Protein AF-A0A9D3NHZ3-F1 (afdb_monomer_lite)

Sequence (248 aa):
MPGQVDIPTLSDLSVEEVNVSSAVLKAAAHHYGSQCDKPNKEFMLCRWEEKDPRKCLNEGRKVNECALNFFRQIKGNCAESFTEYWTCLDYTNLAELRHCRKQQKEFDNCVLEKLGWERPQLGDLSKVTKVATSRPLPENPYHSRPRPEPNPVIDAPLEPAKHGSRLFFWNWDLEVGGSVPLGRGQFPPALGSDFLFRARQRERLCNTTPVQSARAGEQIRSALLFNCTSPDHLGSTGPTGNVRLGPI

Radius of gyration: 35.79 Å; chains: 1; bounding box: 84×81×81 Å

Foldseek 3Di:
DDDDDDDDDPVLVDADADPDDPLLCVLCVQVLCVQLVQLVVVLVVCCVQLVDNRVSSVSVNSSRVSVVVVVVVCCVFPVPLSVLQSVQLVVDPVSDPVRRVVSSVVSQVSCCVPVVDHGDDPCPSVDDDDHDDPDDGDPCSPPDDDDDDDDDDDPDDDDADPQPPPDPPDDDDDDDDDDDDDDDDDDDDDDDPDDPPDPPDDDDPPDDDDDDDDDDDDDDDDDDDDDDDDDDDDDDDDDDDDDDDDDD

Structure (mmCIF, N/CA/C/O backbone):
data_AF-A0A9D3NHZ3-F1
#
_entry.id   AF-A0A9D3NHZ3-F1
#
loop_
_atom_site.group_PDB
_atom_site.id
_atom_site.type_symbol
_atom_site.label_atom_id
_atom_site.label_alt_id
_atom_site.label_comp_id
_atom_site.label_asym_id
_atom_site.label_entity_id
_atom_site.label_seq_id
_atom_site.pdbx_PDB_ins_code
_atom_site.Cartn_x
_atom_site.Cartn_y
_atom_site.Cartn_z
_atom_site.occupancy
_atom_site.B_iso_or_equiv
_atom_site.auth_seq_id
_atom_site.auth_comp_id
_atom_site.auth_asym_id
_atom_site.auth_atom_id
_atom_site.pdbx_PDB_model_num
ATOM 1 N N . MET A 1 1 ? 2.243 10.351 -37.716 1.00 49.94 1 MET A N 1
ATOM 2 C CA . MET A 1 1 ? 1.132 10.450 -36.743 1.00 49.94 1 MET A CA 1
ATOM 3 C C . MET A 1 1 ? 1.612 9.821 -35.445 1.00 49.94 1 MET A C 1
ATOM 5 O O . MET A 1 1 ? 2.396 8.881 -35.549 1.00 49.94 1 MET A O 1
ATOM 9 N N . PRO A 1 2 ? 1.255 10.337 -34.257 1.00 85.88 2 PRO A N 1
ATOM 10 C CA . PRO A 1 2 ? 1.542 9.611 -33.020 1.00 85.88 2 PRO A CA 1
ATOM 11 C C . PRO A 1 2 ? 0.922 8.206 -33.089 1.00 85.88 2 PRO A C 1
ATOM 13 O O . PRO A 1 2 ? -0.114 8.025 -33.732 1.00 85.88 2 PRO A O 1
ATOM 16 N N . GLY A 1 3 ? 1.595 7.218 -32.495 1.00 87.50 3 GLY A N 1
ATOM 17 C CA . GLY A 1 3 ? 1.141 5.825 -32.493 1.00 87.50 3 GLY A CA 1
ATOM 18 C C . GLY A 1 3 ? -0.160 5.628 -31.708 1.00 87.50 3 GLY A C 1
ATOM 19 O O . GLY A 1 3 ? -0.506 6.439 -30.847 1.00 87.50 3 GLY A O 1
ATOM 20 N N . GLN A 1 4 ? -0.881 4.546 -32.010 1.00 90.50 4 GLN A N 1
ATOM 21 C CA . GLN A 1 4 ? -2.048 4.115 -31.238 1.00 90.50 4 GLN A CA 1
ATOM 22 C C . GLN A 1 4 ? -1.608 3.569 -29.871 1.00 90.50 4 GLN A C 1
ATOM 24 O O . GLN A 1 4 ? -0.518 3.023 -29.727 1.00 90.50 4 GLN A O 1
ATOM 29 N N . VAL A 1 5 ? -2.444 3.760 -28.852 1.00 90.94 5 VAL A N 1
ATOM 30 C CA . VAL A 1 5 ? -2.142 3.378 -27.470 1.00 90.94 5 VAL A CA 1
ATOM 31 C C . VAL A 1 5 ? -2.614 1.946 -27.203 1.00 90.94 5 VAL A C 1
ATOM 33 O O . VAL A 1 5 ? -3.811 1.678 -27.281 1.00 90.94 5 VAL A O 1
ATOM 36 N N . ASP A 1 6 ? -1.698 1.060 -26.804 1.00 88.88 6 ASP A N 1
ATOM 37 C CA . ASP A 1 6 ? -1.999 -0.358 -26.538 1.00 88.88 6 ASP A CA 1
ATOM 38 C C . ASP A 1 6 ? -2.636 -0.571 -25.159 1.00 88.88 6 ASP A C 1
ATOM 40 O O . ASP A 1 6 ? -1.947 -0.628 -24.136 1.00 88.88 6 ASP A O 1
ATOM 44 N N . ILE A 1 7 ? -3.962 -0.657 -25.100 1.00 92.19 7 ILE A N 1
ATOM 45 C CA . ILE A 1 7 ? -4.709 -0.841 -23.849 1.00 92.19 7 ILE A CA 1
ATOM 46 C C . ILE A 1 7 ? -4.978 -2.343 -23.637 1.00 92.19 7 ILE A C 1
ATOM 48 O O . ILE A 1 7 ? -5.391 -3.011 -24.584 1.00 92.19 7 ILE A O 1
ATOM 52 N N . PRO A 1 8 ? -4.763 -2.883 -22.421 1.00 92.25 8 PRO A N 1
ATOM 53 C CA . PRO A 1 8 ? -5.101 -4.271 -22.101 1.00 92.25 8 PRO A CA 1
ATOM 54 C C . PRO A 1 8 ? -6.597 -4.569 -22.274 1.00 92.25 8 PRO A C 1
ATOM 56 O O . PRO A 1 8 ? -7.439 -3.668 -22.234 1.00 92.25 8 PRO A O 1
ATOM 59 N N . THR A 1 9 ? -6.932 -5.848 -22.457 1.00 93.94 9 THR A N 1
ATOM 60 C CA . THR A 1 9 ? -8.321 -6.282 -22.663 1.00 93.94 9 THR A CA 1
ATOM 61 C C . THR A 1 9 ? -9.119 -6.232 -21.359 1.00 93.94 9 THR A C 1
ATOM 63 O O . THR A 1 9 ? -8.552 -6.351 -20.278 1.00 93.94 9 THR A O 1
ATOM 66 N N . LEU A 1 10 ? -10.450 -6.097 -21.429 1.00 91.81 10 LEU A N 1
ATOM 67 C CA . LEU A 1 10 ? -11.299 -6.005 -20.228 1.00 91.81 10 LEU A CA 1
ATOM 68 C C . LEU A 1 10 ? -11.180 -7.231 -19.306 1.00 91.81 10 LEU A C 1
ATOM 70 O O . LEU A 1 10 ? -11.237 -7.086 -18.087 1.00 91.81 10 LEU A O 1
ATOM 74 N N . SER A 1 11 ? -10.955 -8.419 -19.873 1.00 89.38 11 SER A N 1
ATOM 75 C CA . SER A 1 11 ? -10.698 -9.649 -19.114 1.00 89.38 11 SER A CA 1
ATOM 76 C C . SER A 1 11 ? -9.402 -9.599 -18.304 1.00 89.38 11 SER A C 1
ATOM 78 O O . SER A 1 11 ? -9.304 -10.241 -17.263 1.00 89.38 11 SER A O 1
ATOM 80 N N . ASP A 1 12 ? -8.411 -8.814 -18.731 1.00 88.12 12 ASP A N 1
ATOM 81 C CA . ASP A 1 12 ? -7.158 -8.672 -17.987 1.00 88.12 12 ASP A CA 1
ATOM 82 C C . ASP A 1 12 ? -7.304 -7.753 -16.765 1.00 88.12 12 ASP A C 1
ATOM 84 O O . ASP A 1 12 ? -6.478 -7.803 -15.849 1.00 88.12 12 ASP A O 1
ATOM 88 N N . LEU A 1 13 ? -8.342 -6.914 -16.731 1.00 91.06 13 LEU A N 1
ATOM 89 C CA . LEU A 1 13 ? -8.606 -5.995 -15.623 1.00 91.06 13 LEU A CA 1
ATOM 90 C C . LEU A 1 13 ? -9.567 -6.579 -14.584 1.00 91.06 13 LEU A C 1
ATOM 92 O O . LEU A 1 13 ? -9.621 -6.063 -13.471 1.00 91.06 13 LEU A O 1
ATOM 96 N N . SER A 1 14 ? -10.319 -7.631 -14.918 1.00 91.19 14 SER A N 1
ATOM 97 C CA . SER A 1 14 ? -11.267 -8.230 -13.979 1.00 91.19 14 SER A CA 1
ATOM 98 C C . SER A 1 14 ? -10.528 -8.980 -12.867 1.00 91.19 14 SER A C 1
ATOM 100 O O . SER A 1 14 ? -9.905 -10.013 -13.118 1.00 91.19 14 SER A O 1
ATOM 102 N N . VAL A 1 15 ? -10.606 -8.462 -11.639 1.00 93.25 15 VAL A N 1
ATOM 103 C CA . VAL A 1 15 ? -10.025 -9.040 -10.416 1.00 93.25 15 VAL A CA 1
ATOM 104 C C . VAL A 1 15 ? -11.054 -8.911 -9.285 1.00 93.25 15 VAL A C 1
ATOM 106 O O . VAL A 1 15 ? -11.865 -7.990 -9.302 1.00 93.25 15 VAL A O 1
ATOM 109 N N . GLU A 1 16 ? -11.048 -9.822 -8.308 1.00 93.31 16 GLU A N 1
ATOM 110 C CA . GLU A 1 16 ? -11.908 -9.734 -7.113 1.00 93.31 16 GLU A CA 1
ATOM 111 C C . GLU A 1 16 ? -11.547 -8.487 -6.289 1.00 93.31 16 GLU A C 1
ATOM 113 O O . GLU A 1 16 ? -10.410 -8.355 -5.858 1.00 93.31 16 GLU A O 1
ATOM 118 N N . GLU A 1 17 ? -12.475 -7.556 -6.075 1.00 93.56 17 GLU A N 1
ATOM 119 C CA . GLU A 1 17 ? -12.194 -6.278 -5.402 1.00 93.56 17 GLU A CA 1
ATOM 120 C C . GLU A 1 17 ? -12.297 -6.362 -3.869 1.00 93.56 17 GLU A C 1
ATOM 122 O O . GLU A 1 17 ? -13.114 -7.099 -3.310 1.00 93.56 17 GLU A O 1
ATOM 127 N N . VAL A 1 18 ? -11.501 -5.546 -3.167 1.00 95.00 18 VAL A N 1
ATOM 128 C CA . VAL A 1 18 ? -11.604 -5.384 -1.709 1.00 95.00 18 VAL A CA 1
ATOM 129 C C . VAL A 1 18 ? -12.680 -4.347 -1.376 1.00 95.00 18 VAL A C 1
ATOM 131 O O . VAL A 1 18 ? -12.409 -3.154 -1.239 1.00 95.00 18 VAL A O 1
ATOM 134 N N . ASN A 1 19 ? -13.913 -4.818 -1.209 1.00 94.12 19 ASN A N 1
ATOM 135 C CA . ASN A 1 19 ? -15.083 -3.976 -0.946 1.00 94.12 19 ASN A CA 1
ATOM 136 C C . ASN A 1 19 ? -15.223 -3.624 0.543 1.00 94.12 19 ASN A C 1
ATOM 138 O O . ASN A 1 19 ? -16.061 -4.184 1.251 1.00 94.12 19 ASN A O 1
ATOM 142 N N . VAL A 1 20 ? -14.391 -2.704 1.036 1.00 94.62 20 VAL A N 1
ATOM 143 C CA . VAL A 1 20 ? -14.429 -2.218 2.428 1.00 94.62 20 VAL A CA 1
ATOM 144 C C . VAL A 1 20 ? -14.297 -0.694 2.498 1.00 94.62 20 VAL A C 1
ATOM 146 O O . VAL A 1 20 ? -13.769 -0.062 1.585 1.00 94.62 20 VAL A O 1
ATOM 149 N N . SER A 1 21 ? -14.769 -0.087 3.591 1.00 93.75 21 SER A N 1
ATOM 150 C CA . SER A 1 21 ? -14.654 1.360 3.798 1.00 93.75 21 SER A CA 1
ATOM 151 C C . SER A 1 21 ? -13.214 1.790 4.118 1.00 93.75 21 SER A C 1
ATOM 153 O O . SER A 1 21 ? -12.370 0.999 4.551 1.00 93.75 21 SER A O 1
ATOM 155 N N . SER A 1 22 ? -12.921 3.080 3.942 1.00 94.06 22 SER A N 1
ATOM 156 C CA . SER A 1 22 ? -11.599 3.650 4.235 1.00 94.06 22 SER A CA 1
ATOM 157 C C . SER A 1 22 ? -11.214 3.526 5.715 1.00 94.06 22 SER A C 1
ATOM 159 O O . SER A 1 22 ? -10.041 3.296 6.019 1.00 94.06 22 SER A O 1
ATOM 161 N N . ALA A 1 23 ? -12.183 3.617 6.633 1.00 94.81 23 ALA A N 1
ATOM 162 C CA . ALA A 1 23 ? -11.968 3.427 8.067 1.00 94.81 23 ALA A CA 1
ATOM 163 C C . ALA A 1 23 ? -11.462 2.010 8.382 1.00 94.81 23 ALA A C 1
ATOM 165 O O . ALA A 1 23 ? -10.501 1.854 9.137 1.00 94.81 23 ALA A O 1
ATOM 166 N N . VAL A 1 24 ? -12.038 0.992 7.733 1.00 95.81 24 VAL A N 1
ATOM 167 C CA . VAL A 1 24 ? -11.634 -0.416 7.875 1.00 95.81 24 VAL A CA 1
ATOM 168 C C . VAL A 1 24 ? -10.199 -0.629 7.384 1.00 95.81 24 VAL A C 1
ATOM 170 O O . VAL A 1 24 ? -9.386 -1.229 8.090 1.00 95.81 24 VAL A O 1
ATOM 173 N N . LEU A 1 25 ? -9.850 -0.087 6.210 1.00 96.19 25 LEU A N 1
ATOM 174 C CA . LEU A 1 25 ? -8.480 -0.169 5.683 1.00 96.19 25 LEU A CA 1
ATOM 175 C C . LEU A 1 25 ? -7.479 0.530 6.606 1.00 96.19 25 LEU A C 1
ATOM 177 O O . LEU A 1 25 ? -6.395 0.004 6.852 1.00 96.19 25 LEU A O 1
ATOM 181 N N . LYS A 1 26 ? -7.843 1.699 7.146 1.00 95.38 26 LYS A N 1
ATOM 182 C CA . LYS A 1 26 ? -6.975 2.474 8.040 1.00 95.38 26 LYS A CA 1
ATOM 183 C C . LYS A 1 26 ? -6.757 1.773 9.381 1.00 95.38 26 LYS A C 1
ATOM 185 O O . LYS A 1 26 ? -5.632 1.775 9.877 1.00 95.38 26 LYS A O 1
ATOM 190 N N . ALA A 1 27 ? -7.798 1.150 9.933 1.00 95.62 27 ALA A N 1
ATOM 191 C CA . ALA A 1 27 ? -7.726 0.350 11.152 1.00 95.62 27 ALA A CA 1
ATOM 192 C C . ALA A 1 27 ? -6.731 -0.812 11.000 1.00 95.62 27 ALA A C 1
ATOM 194 O O . ALA A 1 27 ? -5.868 -1.028 11.850 1.00 95.62 27 ALA A O 1
ATOM 195 N N . ALA A 1 28 ? -6.811 -1.530 9.878 1.00 95.75 28 ALA A N 1
ATOM 196 C CA . ALA A 1 28 ? -5.981 -2.703 9.631 1.00 95.75 28 ALA A CA 1
ATOM 197 C C . ALA A 1 28 ? -4.599 -2.388 9.026 1.00 95.75 28 ALA A C 1
ATOM 199 O O . ALA A 1 28 ? -3.763 -3.284 8.938 1.00 95.75 28 ALA A O 1
ATOM 200 N N . ALA A 1 29 ? -4.327 -1.137 8.634 1.00 96.25 29 ALA A N 1
ATOM 201 C CA . ALA A 1 29 ? -3.151 -0.750 7.848 1.00 96.25 29 ALA A CA 1
ATOM 202 C C . ALA A 1 29 ? -1.809 -1.192 8.454 1.00 96.25 29 ALA A C 1
ATOM 204 O O . ALA A 1 29 ? -0.903 -1.588 7.723 1.00 96.25 29 ALA A O 1
ATOM 205 N N . HIS A 1 30 ? -1.671 -1.145 9.783 1.00 95.38 30 HIS A N 1
ATOM 206 C CA . HIS A 1 30 ? -0.428 -1.535 10.453 1.00 95.38 30 HIS A CA 1
ATOM 207 C C . HIS A 1 30 ? -0.134 -3.034 10.324 1.00 95.38 30 HIS A C 1
ATOM 209 O O . HIS A 1 30 ? 0.992 -3.404 10.000 1.00 95.38 30 HIS A O 1
ATOM 215 N N . HIS A 1 31 ? -1.146 -3.878 10.537 1.00 96.06 31 HIS A N 1
ATOM 216 C CA . HIS A 1 31 ? -1.022 -5.331 10.392 1.00 96.06 31 HIS A CA 1
ATOM 217 C C . HIS A 1 31 ? -0.972 -5.745 8.923 1.00 96.06 31 HIS A C 1
ATOM 219 O O . HIS A 1 31 ? -0.197 -6.614 8.546 1.00 96.06 31 HIS A O 1
ATOM 225 N N . TYR A 1 32 ? -1.738 -5.074 8.063 1.00 96.81 32 TYR A N 1
ATOM 226 C CA . TYR A 1 32 ? -1.682 -5.303 6.622 1.00 96.81 32 TYR A CA 1
ATOM 227 C C . TYR A 1 32 ? -0.282 -5.021 6.063 1.00 96.81 32 TYR A C 1
ATOM 229 O O . TYR A 1 32 ? 0.228 -5.795 5.254 1.00 96.81 32 TYR A O 1
ATOM 237 N N . GLY A 1 33 ? 0.358 -3.944 6.531 1.00 95.81 33 GLY A N 1
ATOM 238 C CA . GLY A 1 33 ? 1.731 -3.609 6.174 1.00 95.81 33 GLY A CA 1
ATOM 239 C C . GLY A 1 33 ? 2.697 -4.744 6.498 1.00 95.81 33 GLY A C 1
ATOM 240 O O . GLY A 1 33 ? 3.403 -5.194 5.609 1.00 95.81 33 GLY A O 1
ATOM 241 N N . SER A 1 34 ? 2.684 -5.268 7.727 1.00 94.38 34 SER A N 1
ATOM 242 C CA . SER A 1 34 ? 3.618 -6.334 8.116 1.00 94.38 34 SER A CA 1
ATOM 243 C C . SER A 1 34 ? 3.360 -7.666 7.401 1.00 94.38 34 SER A C 1
ATOM 245 O O . SER A 1 34 ? 4.316 -8.344 7.026 1.00 94.38 34 SER A O 1
ATOM 247 N N . GLN A 1 35 ? 2.097 -8.036 7.163 1.00 95.06 35 GLN A N 1
ATOM 248 C CA . GLN A 1 35 ? 1.755 -9.327 6.550 1.00 95.06 35 GLN A CA 1
ATOM 249 C C . GLN A 1 35 ? 1.899 -9.329 5.021 1.00 95.06 35 GLN A C 1
ATOM 251 O O . GLN A 1 35 ? 2.485 -10.249 4.448 1.00 95.06 35 GLN A O 1
ATOM 256 N N . CYS A 1 36 ? 1.405 -8.290 4.343 1.00 96.44 36 CYS A N 1
ATOM 257 C CA . CYS A 1 36 ? 1.410 -8.195 2.878 1.00 96.44 36 CYS A CA 1
ATOM 258 C C . CYS A 1 36 ? 2.606 -7.407 2.325 1.00 96.44 36 CYS A C 1
ATOM 260 O O . CYS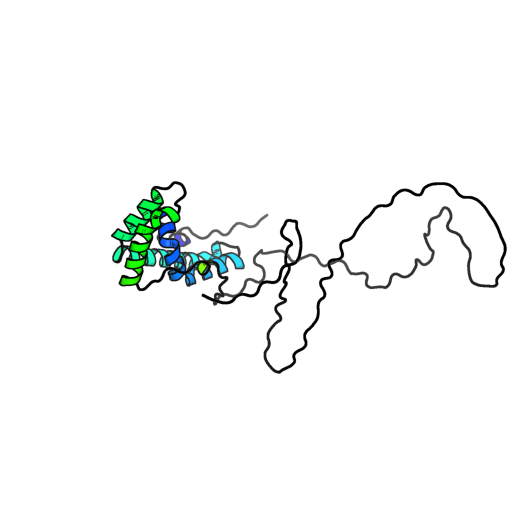 A 1 36 ? 2.589 -6.936 1.188 1.00 96.44 36 CYS A O 1
ATOM 262 N N . ASP A 1 37 ? 3.676 -7.282 3.105 1.00 95.50 37 ASP A N 1
ATOM 263 C CA . ASP A 1 37 ? 4.843 -6.468 2.776 1.00 95.50 37 ASP A CA 1
ATOM 264 C C . ASP A 1 37 ? 5.519 -6.888 1.459 1.00 95.50 37 ASP A C 1
ATOM 266 O O . ASP A 1 37 ? 5.843 -6.046 0.623 1.00 95.50 37 ASP A O 1
ATOM 270 N N . LYS A 1 38 ? 5.696 -8.198 1.243 1.00 94.62 38 LYS A N 1
ATOM 271 C CA . LYS A 1 38 ? 6.386 -8.748 0.062 1.00 94.62 38 LYS A CA 1
ATOM 272 C C . LYS A 1 38 ? 5.697 -8.373 -1.263 1.00 94.62 38 LYS A C 1
ATOM 274 O O . LYS A 1 38 ? 6.330 -7.673 -2.055 1.00 94.62 38 LYS A O 1
ATOM 279 N N . PRO A 1 39 ? 4.421 -8.746 -1.509 1.00 96.50 39 PRO A N 1
ATOM 280 C CA . PRO A 1 39 ? 3.757 -8.412 -2.770 1.00 96.50 39 PRO A CA 1
ATOM 281 C C . PRO A 1 39 ? 3.577 -6.900 -2.952 1.00 96.50 39 PRO A C 1
ATOM 283 O O . PRO A 1 39 ? 3.745 -6.394 -4.060 1.00 96.50 39 PRO A O 1
ATOM 286 N N . ASN A 1 40 ? 3.300 -6.155 -1.873 1.00 96.62 40 ASN A N 1
ATOM 287 C CA . ASN A 1 40 ? 3.151 -4.699 -1.939 1.00 96.62 40 ASN A CA 1
ATOM 288 C C . ASN A 1 40 ? 4.446 -4.023 -2.397 1.00 96.62 40 ASN A C 1
ATOM 290 O O . ASN A 1 40 ? 4.427 -3.163 -3.279 1.00 96.62 40 ASN A O 1
ATOM 294 N N . LYS A 1 41 ? 5.584 -4.410 -1.817 1.00 96.50 41 LYS A N 1
ATOM 295 C CA . LYS A 1 41 ? 6.883 -3.817 -2.145 1.00 96.50 41 LYS A CA 1
ATOM 296 C C . LYS A 1 41 ? 7.359 -4.236 -3.536 1.00 96.50 41 LYS A C 1
ATOM 298 O O . LYS A 1 41 ? 7.896 -3.392 -4.246 1.00 96.50 41 LYS A O 1
ATOM 303 N N . GLU A 1 42 ? 7.099 -5.472 -3.965 1.00 95.50 42 GLU A N 1
ATOM 304 C CA . GLU A 1 42 ? 7.339 -5.917 -5.348 1.00 95.50 42 GLU A CA 1
ATOM 305 C C . GLU A 1 42 ? 6.530 -5.098 -6.363 1.00 95.50 42 GLU A C 1
ATOM 307 O O . GLU A 1 42 ? 7.093 -4.603 -7.341 1.00 95.50 42 GLU A O 1
ATOM 312 N N . PHE A 1 43 ? 5.237 -4.880 -6.102 1.00 96.56 43 PHE A N 1
ATOM 313 C CA . PHE A 1 43 ? 4.377 -4.053 -6.949 1.00 96.56 43 PHE A CA 1
ATOM 314 C C . PHE A 1 43 ? 4.851 -2.598 -7.010 1.00 96.56 43 PHE A C 1
ATOM 316 O O . PHE A 1 43 ? 4.940 -2.013 -8.092 1.00 96.56 43 PHE A O 1
ATOM 323 N N . MET A 1 44 ? 5.187 -2.009 -5.860 1.00 95.94 44 MET A N 1
ATOM 324 C CA . MET A 1 44 ? 5.674 -0.630 -5.805 1.00 95.94 44 MET A CA 1
ATOM 325 C C . MET A 1 44 ? 7.005 -0.481 -6.539 1.00 95.94 44 MET A C 1
ATOM 327 O O . MET A 1 44 ? 7.173 0.472 -7.298 1.00 95.94 44 MET A O 1
ATOM 331 N N . LEU A 1 45 ? 7.918 -1.437 -6.377 1.00 95.31 45 LEU A N 1
ATOM 332 C CA . LEU A 1 45 ? 9.193 -1.449 -7.085 1.00 95.31 45 LEU A CA 1
ATOM 333 C C . LEU A 1 45 ? 8.965 -1.603 -8.602 1.00 95.31 45 LEU A C 1
ATOM 335 O O . LEU A 1 45 ? 9.552 -0.849 -9.377 1.00 95.31 45 LEU A O 1
ATOM 339 N N . CYS A 1 46 ? 8.014 -2.447 -9.027 1.00 95.38 46 CYS A N 1
ATOM 340 C CA . CYS A 1 46 ? 7.607 -2.554 -10.434 1.00 95.38 46 CYS A CA 1
ATOM 341 C C . CYS A 1 46 ? 7.110 -1.245 -11.009 1.00 95.38 46 CYS A C 1
ATOM 343 O O . CYS A 1 46 ? 7.622 -0.768 -12.023 1.00 95.38 46 CYS A O 1
ATOM 345 N N . ARG A 1 47 ? 6.163 -0.621 -10.318 1.00 95.25 47 ARG A N 1
ATOM 346 C CA . ARG A 1 47 ? 5.562 0.632 -10.755 1.00 95.25 47 ARG A CA 1
ATOM 347 C C . ARG A 1 47 ? 6.588 1.763 -10.856 1.00 95.25 47 ARG A C 1
ATOM 349 O O . ARG A 1 47 ? 6.471 2.609 -11.738 1.00 95.25 47 ARG A O 1
ATOM 356 N N . TRP A 1 48 ? 7.576 1.794 -9.964 1.00 94.44 48 TRP A N 1
ATOM 357 C CA . TRP A 1 48 ? 8.610 2.832 -9.940 1.00 94.44 48 TRP A CA 1
ATOM 358 C C . TRP A 1 48 ? 9.693 2.646 -11.009 1.00 94.44 48 TRP A C 1
ATOM 360 O O . TRP A 1 48 ? 10.159 3.633 -11.598 1.00 94.44 48 TRP A O 1
ATOM 370 N N . GLU A 1 49 ? 10.092 1.403 -11.271 1.00 93.81 49 GLU A N 1
ATOM 371 C CA . GLU A 1 49 ? 11.094 1.083 -12.290 1.00 93.81 49 GLU A CA 1
ATOM 372 C C . GLU A 1 49 ? 10.525 1.215 -13.699 1.00 93.81 49 GLU A C 1
ATOM 374 O O . GLU A 1 49 ? 11.050 2.008 -14.480 1.00 93.81 49 GLU A O 1
ATOM 379 N N . GLU A 1 50 ? 9.429 0.507 -13.988 1.00 91.88 50 GLU A N 1
ATOM 380 C CA . GLU A 1 50 ? 8.814 0.453 -15.320 1.00 91.88 50 GLU A CA 1
ATOM 381 C C . GLU A 1 50 ? 8.072 1.738 -15.682 1.00 91.88 50 GLU A C 1
ATOM 383 O O . GLU A 1 50 ? 7.975 2.065 -16.857 1.00 91.88 50 GLU A O 1
ATOM 388 N N . LYS A 1 51 ? 7.524 2.463 -14.694 1.00 93.31 51 LYS A N 1
ATOM 389 C CA . LYS A 1 51 ? 6.710 3.690 -14.863 1.00 93.31 51 LYS A CA 1
ATOM 390 C C . LYS A 1 51 ? 5.433 3.538 -15.699 1.00 93.31 51 LYS A C 1
ATOM 392 O O . LYS A 1 51 ? 4.635 4.471 -15.745 1.00 93.31 51 LYS A O 1
ATOM 397 N N . ASP A 1 52 ? 5.176 2.350 -16.237 1.00 91.44 52 ASP A N 1
ATOM 398 C CA . ASP A 1 52 ? 3.953 1.983 -16.938 1.00 91.44 52 ASP A CA 1
ATOM 399 C C . ASP A 1 52 ? 3.065 1.077 -16.066 1.00 91.44 52 ASP A C 1
ATOM 401 O O . ASP A 1 52 ? 3.478 -0.027 -15.701 1.00 91.44 52 ASP A O 1
ATOM 405 N N . PRO A 1 53 ? 1.804 1.450 -15.772 1.00 92.19 53 PRO A N 1
ATOM 406 C CA . PRO A 1 53 ? 0.926 0.623 -14.939 1.00 92.19 53 PRO A CA 1
ATOM 407 C C . PRO A 1 53 ? 0.492 -0.688 -15.616 1.00 92.19 53 PRO A C 1
ATOM 409 O O . PRO A 1 53 ? 0.127 -1.635 -14.927 1.00 92.19 53 PRO A O 1
ATOM 412 N N . ARG A 1 54 ? 0.537 -0.765 -16.953 1.00 92.69 54 ARG A N 1
ATOM 413 C CA . ARG A 1 54 ? 0.063 -1.925 -17.734 1.00 92.69 54 ARG A CA 1
ATOM 414 C C . ARG A 1 54 ? 0.944 -3.163 -17.569 1.00 92.69 54 ARG A C 1
ATOM 416 O O . ARG A 1 54 ? 0.441 -4.277 -17.630 1.00 92.69 54 ARG A O 1
ATOM 423 N N . LYS A 1 55 ? 2.246 -2.971 -17.348 1.00 91.44 55 LYS A N 1
ATOM 424 C CA . LYS A 1 55 ? 3.211 -4.068 -17.185 1.00 91.44 55 LYS A CA 1
ATOM 425 C C . LYS A 1 55 ? 3.125 -4.714 -15.799 1.00 91.44 55 LYS A C 1
ATOM 427 O O . LYS A 1 55 ? 3.391 -5.900 -15.675 1.00 91.44 55 LYS A O 1
ATOM 432 N N . CYS A 1 56 ? 2.694 -3.952 -14.789 1.00 94.19 56 CYS A N 1
ATOM 433 C CA . CYS A 1 56 ? 2.663 -4.373 -13.384 1.00 94.19 56 CYS A CA 1
ATOM 434 C C . CYS A 1 56 ? 1.293 -4.914 -12.917 1.00 94.19 56 CYS A C 1
ATOM 436 O O . CYS A 1 56 ? 0.976 -4.881 -11.723 1.00 94.19 56 CYS A O 1
ATOM 438 N N . LEU A 1 57 ? 0.428 -5.348 -13.844 1.00 94.00 57 LEU A N 1
ATOM 439 C CA . LEU A 1 57 ? -0.918 -5.834 -13.505 1.00 94.00 57 LEU A CA 1
ATOM 440 C C . LEU A 1 57 ? -0.875 -7.155 -12.726 1.00 94.00 57 LEU A C 1
ATOM 442 O O . LEU A 1 57 ? -1.682 -7.358 -11.820 1.00 94.00 57 LEU A O 1
ATOM 446 N N . ASN A 1 58 ? 0.084 -8.030 -13.030 1.00 92.75 58 ASN A N 1
ATOM 447 C CA . ASN A 1 58 ? 0.218 -9.330 -12.372 1.00 92.75 58 ASN A CA 1
ATOM 448 C C . ASN A 1 58 ? 0.599 -9.178 -10.893 1.00 92.75 58 ASN A C 1
ATOM 450 O O . ASN A 1 58 ? 0.035 -9.844 -10.028 1.00 92.75 58 ASN A O 1
ATOM 454 N N . GLU A 1 59 ? 1.521 -8.270 -10.582 1.00 94.44 59 GLU A N 1
ATOM 455 C CA . GLU A 1 59 ? 1.893 -7.913 -9.214 1.00 94.44 59 GLU A CA 1
ATOM 456 C C . GLU A 1 59 ? 0.723 -7.242 -8.485 1.00 94.44 59 GLU A C 1
ATOM 458 O O . GLU A 1 59 ? 0.477 -7.537 -7.317 1.00 94.44 59 GLU A O 1
ATOM 463 N N . GLY A 1 60 ? -0.054 -6.409 -9.186 1.00 95.25 60 GLY A N 1
ATOM 464 C CA . GLY A 1 60 ? -1.283 -5.821 -8.650 1.00 95.25 60 GLY A CA 1
ATOM 465 C C . GLY A 1 60 ? -2.321 -6.872 -8.240 1.00 95.25 60 GLY A C 1
ATOM 466 O O . GLY A 1 60 ? -2.919 -6.756 -7.170 1.00 95.25 60 GLY A O 1
ATOM 467 N N . ARG A 1 61 ? -2.489 -7.944 -9.029 1.00 95.38 61 ARG A N 1
ATOM 468 C CA . ARG A 1 61 ? -3.356 -9.080 -8.663 1.00 95.38 61 ARG A CA 1
ATOM 469 C C . ARG A 1 61 ? -2.876 -9.770 -7.388 1.00 95.38 61 ARG A C 1
ATOM 471 O O . ARG A 1 61 ? -3.680 -9.986 -6.490 1.00 95.38 61 ARG A O 1
ATOM 478 N N . LYS A 1 62 ? -1.568 -10.016 -7.255 1.00 95.38 62 LYS A N 1
ATOM 479 C CA . LYS A 1 62 ? -0.981 -10.620 -6.042 1.00 95.38 62 LYS A CA 1
ATOM 480 C C . LYS A 1 62 ? -1.198 -9.766 -4.790 1.00 95.38 62 LYS A C 1
ATOM 482 O O . LYS A 1 62 ? -1.440 -10.303 -3.711 1.00 95.38 62 LYS A O 1
ATOM 487 N N . VAL A 1 63 ? -1.117 -8.440 -4.920 1.00 96.69 63 VAL A N 1
ATOM 488 C CA . VAL A 1 63 ? -1.443 -7.509 -3.826 1.00 96.69 63 VAL A CA 1
ATOM 489 C C . VAL A 1 63 ? -2.900 -7.674 -3.401 1.00 96.69 63 VAL A C 1
ATOM 491 O O . VAL A 1 63 ? -3.189 -7.806 -2.212 1.00 96.69 63 VAL A O 1
ATOM 494 N N . ASN A 1 64 ? -3.806 -7.722 -4.375 1.00 96.12 64 ASN A N 1
ATOM 495 C CA . ASN A 1 64 ? -5.232 -7.864 -4.125 1.00 96.12 64 ASN A CA 1
ATOM 496 C C . ASN A 1 64 ? -5.577 -9.219 -3.475 1.00 96.12 64 ASN A C 1
ATOM 498 O O . ASN A 1 64 ? -6.261 -9.274 -2.456 1.00 96.12 64 ASN A O 1
ATOM 502 N N . GLU A 1 65 ? -4.998 -10.311 -3.976 1.00 96.12 65 GLU A N 1
ATOM 503 C CA . GLU A 1 65 ? -5.109 -11.648 -3.380 1.00 96.12 65 GLU A CA 1
ATOM 504 C C . GLU A 1 65 ? -4.613 -11.677 -1.925 1.00 96.12 65 GLU A C 1
ATOM 506 O O . GLU A 1 65 ? -5.263 -12.266 -1.056 1.00 96.12 65 GLU A O 1
ATOM 511 N N . CYS A 1 66 ? -3.488 -11.010 -1.631 1.00 96.94 66 CYS A N 1
ATOM 512 C CA . CYS A 1 66 ? -2.975 -10.905 -0.265 1.00 96.94 66 CYS A CA 1
ATOM 513 C C . CYS A 1 66 ? -3.950 -10.153 0.647 1.00 96.94 66 CYS A C 1
ATOM 515 O O . CYS A 1 66 ? -4.250 -10.624 1.745 1.00 96.94 66 CYS A O 1
ATOM 517 N N . ALA A 1 67 ? -4.492 -9.024 0.180 1.00 96.75 67 ALA A N 1
ATOM 518 C CA . ALA A 1 67 ? -5.466 -8.238 0.931 1.00 96.75 67 ALA A CA 1
ATOM 519 C C . ALA A 1 67 ? -6.747 -9.030 1.231 1.00 96.75 67 ALA A C 1
ATOM 521 O O . ALA A 1 67 ? -7.211 -9.042 2.372 1.00 96.75 67 ALA A O 1
ATOM 522 N N . LEU A 1 68 ? -7.285 -9.754 0.248 1.00 96.50 68 LEU A N 1
ATOM 523 C CA . LEU A 1 68 ? -8.468 -10.596 0.434 1.00 96.50 68 LEU A CA 1
ATOM 524 C C . LEU A 1 68 ? -8.217 -11.706 1.457 1.00 96.50 68 LEU A C 1
ATOM 526 O O . LEU A 1 68 ? -9.024 -11.906 2.367 1.00 96.50 68 LEU A O 1
ATOM 530 N N . ASN A 1 69 ? -7.084 -12.402 1.355 1.00 95.75 69 ASN A N 1
ATOM 531 C CA . ASN A 1 69 ? -6.721 -13.453 2.306 1.00 95.75 69 ASN A CA 1
ATOM 532 C C . ASN A 1 69 ? -6.522 -12.902 3.723 1.00 95.75 69 ASN A C 1
ATOM 534 O O . ASN A 1 69 ? -6.987 -13.509 4.688 1.00 95.75 69 ASN A O 1
ATOM 538 N N . PHE A 1 70 ? -5.917 -11.723 3.849 1.00 96.50 70 PHE A N 1
ATOM 539 C CA . PHE A 1 70 ? -5.757 -11.024 5.120 1.00 96.50 70 PHE A CA 1
ATOM 540 C C . PHE A 1 70 ? -7.111 -10.685 5.769 1.00 96.50 70 PHE A C 1
ATOM 542 O O . PHE A 1 70 ? -7.346 -11.031 6.929 1.00 96.50 70 PHE A O 1
ATOM 549 N N . PHE A 1 71 ? -8.053 -10.095 5.023 1.00 96.06 71 PHE A N 1
ATOM 550 C CA . PHE A 1 71 ? -9.381 -9.781 5.566 1.00 96.06 71 PHE A CA 1
ATOM 551 C C . PHE A 1 71 ? -10.211 -11.032 5.879 1.00 96.06 71 PHE A C 1
ATOM 553 O O . PHE A 1 71 ? -10.950 -11.036 6.866 1.00 96.06 71 PHE A O 1
ATOM 560 N N . ARG A 1 72 ? -10.058 -12.119 5.109 1.00 95.69 72 ARG A N 1
ATOM 561 C CA . ARG A 1 72 ? -10.669 -13.424 5.425 1.00 95.69 72 ARG A CA 1
ATOM 562 C C . ARG A 1 72 ? -10.167 -13.960 6.774 1.00 95.69 72 ARG A C 1
ATOM 564 O O . ARG A 1 72 ? -10.977 -14.427 7.572 1.00 95.69 72 ARG A O 1
ATOM 571 N N . GLN A 1 73 ? -8.871 -13.830 7.068 1.00 95.44 73 GLN A N 1
ATOM 572 C CA . GLN A 1 73 ? -8.285 -14.269 8.343 1.00 95.44 73 GLN A CA 1
ATOM 573 C C . GLN A 1 73 ? -8.738 -13.415 9.534 1.00 95.44 73 GLN A C 1
ATOM 575 O O . GLN A 1 73 ? -9.052 -13.966 10.590 1.00 95.44 73 GLN A O 1
ATOM 580 N N . ILE A 1 74 ? -8.838 -12.091 9.374 1.00 95.19 74 ILE A N 1
ATOM 581 C CA . ILE A 1 74 ? -9.368 -11.215 10.434 1.00 95.19 74 ILE A CA 1
ATOM 582 C C . ILE A 1 74 ? -10.837 -11.539 10.711 1.00 95.19 74 ILE A C 1
ATOM 584 O O . ILE A 1 74 ? -11.217 -11.704 11.870 1.00 95.19 74 ILE A O 1
ATOM 588 N N . LYS A 1 75 ? -11.649 -11.695 9.659 1.00 94.62 75 LYS A N 1
ATOM 589 C CA . LYS A 1 75 ? -13.074 -12.024 9.787 1.00 94.62 75 LYS A CA 1
ATOM 590 C C . LYS A 1 75 ? -13.305 -13.382 10.459 1.00 94.62 75 LYS A C 1
ATOM 592 O O . LYS A 1 75 ? -14.273 -13.519 11.197 1.00 94.62 75 LYS A O 1
ATOM 597 N N . GLY A 1 76 ? -12.434 -14.366 10.228 1.00 95.06 76 GLY A N 1
ATOM 598 C CA . GLY A 1 76 ? -12.536 -15.685 10.860 1.00 95.06 76 GLY A CA 1
ATOM 599 C C . GLY A 1 76 ? -12.172 -15.705 12.349 1.00 95.06 76 GLY A C 1
ATOM 600 O O . GLY A 1 76 ? -12.703 -16.529 13.086 1.00 95.06 76 GLY A O 1
ATOM 601 N N . ASN A 1 77 ? -11.294 -14.802 12.800 1.00 94.81 77 ASN A N 1
ATOM 602 C CA . ASN A 1 77 ? -10.708 -14.868 14.143 1.00 94.81 77 ASN A CA 1
ATOM 603 C C . ASN A 1 77 ? -11.150 -13.734 15.080 1.00 94.81 77 ASN A C 1
ATOM 605 O O . ASN A 1 77 ? -11.501 -14.000 16.228 1.00 94.81 77 ASN A O 1
ATOM 609 N N . CYS A 1 78 ? -11.122 -12.480 14.625 1.00 95.19 78 CYS A N 1
ATOM 610 C CA . CYS A 1 78 ? -11.258 -11.282 15.467 1.00 95.19 78 CYS A CA 1
ATOM 611 C C . CYS A 1 78 ? -12.318 -10.311 14.926 1.00 95.19 78 CYS A C 1
ATOM 613 O O . CYS A 1 78 ? -12.101 -9.103 14.910 1.00 95.19 78 CYS A O 1
ATOM 615 N N . ALA A 1 79 ? -13.459 -10.824 14.454 1.00 95.50 79 ALA A N 1
ATOM 616 C CA . ALA A 1 79 ? -14.492 -9.993 13.836 1.00 95.50 79 ALA A CA 1
ATOM 617 C C . ALA A 1 79 ? -15.057 -8.926 14.791 1.00 95.50 79 ALA A C 1
ATOM 619 O O . ALA A 1 79 ? -15.130 -7.763 14.410 1.00 95.50 79 ALA A O 1
ATOM 620 N N . GLU A 1 80 ? -15.406 -9.301 16.024 1.00 95.25 80 GLU A N 1
ATOM 621 C CA . GLU A 1 80 ? -16.079 -8.412 16.986 1.00 95.25 80 GLU A CA 1
ATOM 622 C C . GLU A 1 80 ? -15.184 -7.242 17.418 1.00 95.25 80 GLU A C 1
ATOM 624 O O . GLU A 1 80 ? -15.510 -6.083 17.156 1.00 95.25 80 GLU A O 1
ATOM 629 N N . SER A 1 81 ? -13.998 -7.534 17.962 1.00 95.31 81 SER A N 1
ATOM 630 C CA . SER A 1 81 ? -13.035 -6.506 18.380 1.00 95.31 81 SER A CA 1
ATOM 631 C C . SER A 1 81 ? -12.580 -5.620 17.219 1.00 95.31 81 SER A C 1
ATOM 633 O O . SER A 1 81 ? -12.383 -4.415 17.383 1.00 95.31 81 SER A O 1
ATOM 635 N N . PHE A 1 82 ? -12.467 -6.182 16.011 1.00 96.62 82 PHE A N 1
ATOM 636 C CA . PHE A 1 82 ? -12.176 -5.390 14.824 1.00 96.62 82 PHE A CA 1
ATOM 637 C C . PHE A 1 82 ? -13.327 -4.442 14.473 1.00 96.62 82 PHE A C 1
ATOM 639 O O . PHE A 1 82 ? -13.068 -3.282 14.149 1.00 96.62 82 PHE A O 1
ATOM 646 N N . THR A 1 83 ? -14.585 -4.892 14.570 1.00 96.06 83 THR A N 1
ATOM 647 C CA . THR A 1 83 ? -15.759 -4.046 14.303 1.00 96.06 83 THR A CA 1
ATOM 648 C C . THR A 1 83 ? -15.892 -2.879 15.258 1.00 96.06 83 THR A C 1
ATOM 650 O O . THR A 1 83 ? -16.103 -1.752 14.814 1.00 96.06 83 THR A O 1
ATOM 653 N N . GLU A 1 84 ? -15.664 -3.093 16.547 1.00 95.81 84 GLU A N 1
ATOM 654 C CA . GLU A 1 84 ? -15.662 -2.013 17.537 1.00 95.81 84 GLU A CA 1
ATOM 655 C C . GLU A 1 84 ? -14.535 -1.003 17.279 1.00 95.81 84 GLU A C 1
ATOM 657 O O . GLU A 1 84 ? -14.708 0.209 17.440 1.00 95.81 84 GLU A O 1
ATOM 662 N N . TYR A 1 85 ? -13.380 -1.482 16.811 1.00 96.19 85 TYR A N 1
ATOM 663 C CA . TYR A 1 85 ? -12.251 -0.611 16.521 1.00 96.19 85 TYR A CA 1
ATOM 664 C C . TYR A 1 85 ? -12.494 0.291 15.308 1.00 96.19 85 TYR A C 1
ATOM 666 O O . TYR A 1 85 ? -12.335 1.513 15.409 1.00 96.19 85 TYR A O 1
ATOM 674 N N . TRP A 1 86 ? -12.889 -0.273 14.161 1.00 95.88 86 TRP A N 1
ATOM 675 C CA . TRP A 1 86 ? -13.084 0.549 12.966 1.00 95.88 86 TRP A CA 1
ATOM 676 C C . TRP A 1 86 ? -14.341 1.420 13.055 1.00 95.88 86 TRP A C 1
ATOM 678 O O . TRP A 1 86 ? -14.314 2.524 12.519 1.00 95.88 86 TRP A O 1
ATOM 688 N N . THR A 1 87 ? -15.392 1.006 13.776 1.00 95.31 87 THR A N 1
ATOM 689 C CA . THR A 1 87 ? -16.579 1.857 14.015 1.00 95.31 87 THR A CA 1
ATOM 690 C C . THR A 1 87 ? -16.232 3.096 14.841 1.00 95.31 87 THR A C 1
ATOM 692 O O . THR A 1 87 ? -16.680 4.196 14.519 1.00 95.31 87 THR A O 1
ATOM 695 N N . CYS A 1 88 ? -15.360 2.962 15.847 1.00 95.25 88 CYS A N 1
ATOM 696 C CA . CYS A 1 88 ? -14.831 4.111 16.585 1.00 95.25 88 CYS A CA 1
ATOM 697 C C . CYS A 1 88 ? -14.056 5.076 15.671 1.00 95.25 88 CYS A C 1
ATOM 699 O O . CYS A 1 88 ? -14.190 6.295 15.796 1.00 95.25 88 CYS A O 1
ATOM 701 N N . LEU A 1 89 ? -13.253 4.548 14.738 1.00 94.75 89 LEU A N 1
ATOM 702 C CA . LEU A 1 89 ? -12.504 5.375 13.787 1.00 94.75 89 LEU A CA 1
ATOM 703 C C . LEU A 1 89 ? -13.423 6.087 12.790 1.00 94.75 89 LEU A C 1
ATOM 705 O O . LEU A 1 89 ? -13.183 7.258 12.490 1.00 94.75 89 LEU A O 1
ATOM 709 N N . ASP A 1 90 ? -14.467 5.401 12.325 1.00 94.75 90 ASP A N 1
ATOM 710 C CA . ASP A 1 90 ? -15.443 5.905 11.353 1.00 94.75 90 ASP A CA 1
ATOM 711 C C . ASP A 1 90 ? -16.284 7.066 11.909 1.00 94.75 90 ASP A C 1
ATOM 713 O O . ASP A 1 90 ? -16.666 7.971 11.175 1.00 94.75 90 ASP A O 1
ATOM 717 N N . TYR A 1 91 ? -16.491 7.114 13.231 1.00 91.25 91 TYR A N 1
ATOM 718 C CA . TYR A 1 91 ? -17.189 8.224 13.889 1.00 91.25 91 TYR A CA 1
ATOM 719 C C . TYR A 1 91 ? -16.450 9.570 13.765 1.00 91.25 91 TYR A C 1
ATOM 721 O O . TYR A 1 91 ? -17.053 10.638 13.874 1.00 91.25 91 TYR A O 1
ATOM 729 N N . THR A 1 92 ? -15.129 9.548 13.564 1.00 83.50 92 THR A N 1
ATOM 730 C CA . THR A 1 92 ? -14.321 10.772 13.480 1.00 83.50 92 THR A CA 1
ATOM 731 C C . THR A 1 92 ? -14.091 11.181 12.028 1.00 83.50 92 THR A C 1
ATOM 733 O O . THR A 1 92 ? -13.549 10.413 11.241 1.00 83.50 92 THR A O 1
ATOM 736 N N . ASN A 1 93 ? -14.383 12.441 11.688 1.00 84.06 93 ASN A N 1
ATOM 737 C CA . ASN A 1 93 ? -14.225 12.967 10.321 1.00 84.06 93 ASN A CA 1
ATOM 738 C C . ASN A 1 93 ? -12.805 12.795 9.738 1.00 84.06 93 ASN A C 1
ATOM 740 O O . ASN A 1 93 ? -12.635 12.690 8.528 1.00 84.06 93 ASN A O 1
ATOM 744 N N . LEU A 1 94 ? -11.774 12.792 10.593 1.00 88.19 94 LEU A N 1
ATOM 745 C CA . LEU A 1 94 ? -10.362 12.666 10.199 1.00 88.19 94 LEU A CA 1
ATOM 746 C C . LEU A 1 94 ? -9.786 11.251 10.431 1.00 88.19 94 LEU A C 1
ATOM 748 O O . LEU A 1 94 ? -8.606 11.000 10.151 1.00 88.19 94 LEU A O 1
ATOM 752 N N . ALA A 1 95 ? -10.602 10.315 10.934 1.00 88.62 95 ALA A N 1
ATOM 753 C CA . ALA A 1 95 ? -10.209 8.955 11.305 1.00 88.62 95 ALA A CA 1
ATOM 754 C C . ALA A 1 95 ? -8.936 8.930 12.180 1.00 88.62 95 ALA A C 1
ATOM 756 O O . ALA A 1 95 ? -7.912 8.340 11.815 1.00 88.62 95 ALA A O 1
ATOM 757 N N . GLU A 1 96 ? -8.940 9.659 13.297 1.00 90.56 96 GLU A N 1
ATOM 758 C CA . GLU A 1 96 ? -7.742 9.867 14.114 1.00 90.56 96 GLU A CA 1
ATOM 759 C C . GLU A 1 96 ? -7.476 8.692 15.065 1.00 90.56 96 GLU A C 1
ATOM 761 O O . GLU A 1 96 ? -8.209 8.449 16.023 1.00 90.56 96 GLU A O 1
ATOM 766 N N . LEU A 1 97 ? -6.338 8.015 14.877 1.00 91.81 97 LEU A N 1
ATOM 767 C CA . LEU A 1 97 ? -5.960 6.825 15.655 1.00 91.81 97 LEU A CA 1
ATOM 768 C C . LEU A 1 97 ? -5.773 7.089 17.162 1.00 91.81 97 LEU A C 1
ATOM 770 O O . LEU A 1 97 ? -5.734 6.152 17.956 1.00 91.81 97 LEU A O 1
ATOM 774 N N . ARG A 1 98 ? -5.622 8.354 17.575 1.00 92.88 98 ARG A N 1
ATOM 775 C CA . ARG A 1 98 ? -5.410 8.733 18.982 1.00 92.88 98 ARG A CA 1
ATOM 776 C C . ARG A 1 98 ? -6.653 8.554 19.856 1.00 92.88 98 ARG A C 1
ATOM 778 O O . ARG A 1 98 ? -6.498 8.364 21.057 1.00 92.88 98 ARG A O 1
ATOM 785 N N . HIS A 1 99 ? -7.854 8.603 19.280 1.00 91.69 99 HIS A N 1
ATOM 786 C CA . HIS A 1 99 ? -9.100 8.547 20.048 1.00 91.69 99 HIS A CA 1
ATOM 787 C C . HIS A 1 99 ? -9.543 7.114 20.375 1.00 91.69 99 HIS A C 1
ATOM 789 O O . HIS A 1 99 ? -10.115 6.882 21.435 1.00 91.69 99 HIS A O 1
ATOM 795 N N . CYS A 1 100 ? -9.186 6.141 19.534 1.00 95.12 100 CYS A N 1
ATOM 796 C CA . CYS A 1 100 ? -9.653 4.753 19.635 1.00 95.12 100 CYS A CA 1
ATOM 797 C C . CYS A 1 100 ? -8.594 3.790 20.202 1.00 95.12 100 CYS A C 1
ATOM 799 O O . CYS A 1 100 ? -8.488 2.643 19.774 1.00 95.12 100 CYS A O 1
ATOM 801 N N . ARG A 1 101 ? -7.756 4.246 21.148 1.00 95.38 101 ARG A N 1
ATOM 802 C CA . ARG A 1 101 ? -6.646 3.435 21.698 1.00 95.38 101 ARG A CA 1
ATOM 803 C C . ARG A 1 101 ? -7.101 2.254 22.560 1.00 95.38 101 ARG A C 1
ATOM 805 O O . ARG A 1 101 ? -6.357 1.286 22.671 1.00 95.38 101 ARG A O 1
ATOM 812 N N . LYS A 1 102 ? -8.290 2.331 23.168 1.00 95.50 102 LYS A N 1
ATOM 813 C CA . LYS A 1 102 ? -8.847 1.244 23.992 1.00 95.50 102 LYS A CA 1
ATOM 814 C C . LYS A 1 102 ? -9.223 0.053 23.112 1.00 95.50 102 LYS A C 1
ATOM 816 O O . LYS A 1 102 ? -8.658 -1.022 23.275 1.00 95.50 102 LYS A O 1
ATOM 821 N N . GLN A 1 103 ? -10.041 0.322 22.099 1.00 95.75 103 GLN A N 1
ATOM 822 C CA . GLN A 1 103 ? -10.471 -0.650 21.097 1.00 95.75 103 GLN A CA 1
ATOM 823 C C . GLN A 1 103 ? -9.282 -1.175 20.289 1.00 95.75 103 GLN A C 1
ATOM 825 O O . GLN A 1 103 ? -9.197 -2.361 19.990 1.00 95.75 103 GLN A O 1
ATOM 830 N N . GLN A 1 104 ? -8.304 -0.309 19.989 1.00 96.31 104 GLN A N 1
ATOM 831 C CA . GLN A 1 104 ? -7.071 -0.746 19.342 1.00 96.31 104 GLN A CA 1
ATOM 832 C C . GLN A 1 104 ? -6.340 -1.810 20.171 1.00 96.31 104 GLN A C 1
ATOM 834 O O . GLN A 1 104 ? -5.887 -2.800 19.611 1.00 96.31 104 GLN A O 1
ATOM 839 N N . LYS A 1 105 ? -6.211 -1.617 21.490 1.00 96.44 105 LYS A N 1
ATOM 840 C CA . LYS A 1 105 ? -5.526 -2.579 22.361 1.00 96.44 105 LYS A CA 1
ATOM 841 C C . LYS A 1 105 ? -6.260 -3.921 22.391 1.00 96.44 105 LYS A C 1
ATOM 843 O O . LYS A 1 105 ? -5.615 -4.960 22.346 1.00 96.44 105 LYS A O 1
ATOM 848 N N . GLU A 1 106 ? -7.588 -3.902 22.446 1.00 96.50 106 GLU A N 1
ATOM 849 C CA . GLU A 1 106 ? -8.419 -5.115 22.411 1.00 96.50 106 GLU A CA 1
ATOM 850 C C . GLU A 1 106 ? -8.266 -5.870 21.085 1.00 96.50 106 GLU A C 1
ATOM 852 O O . GLU A 1 106 ? -8.102 -7.092 21.073 1.00 96.50 106 GLU A O 1
ATOM 857 N N . PHE A 1 107 ? -8.240 -5.142 19.968 1.00 96.88 107 PHE A N 1
ATOM 858 C CA . PHE A 1 107 ? -7.987 -5.716 18.651 1.00 96.88 107 PHE A CA 1
ATOM 859 C C . PHE A 1 107 ? -6.565 -6.286 18.525 1.00 96.88 107 PHE A C 1
ATOM 861 O O . PHE A 1 107 ? -6.409 -7.446 18.143 1.00 96.88 107 PHE A O 1
ATOM 868 N N . ASP A 1 108 ? -5.542 -5.509 18.893 1.00 96.69 108 ASP A N 1
ATOM 869 C CA . ASP A 1 108 ? -4.136 -5.925 18.833 1.00 96.69 108 ASP A CA 1
ATOM 870 C C . ASP A 1 108 ? -3.889 -7.165 19.721 1.00 96.69 108 ASP A C 1
ATOM 872 O O . ASP A 1 108 ? -3.195 -8.089 19.300 1.00 96.69 108 ASP A O 1
ATOM 876 N N . ASN A 1 109 ? -4.523 -7.245 20.899 1.00 96.94 109 ASN A N 1
ATOM 877 C CA . ASN A 1 109 ? -4.464 -8.423 21.770 1.00 96.94 109 ASN A CA 1
ATOM 878 C C . ASN A 1 109 ? -5.101 -9.660 21.115 1.00 96.94 109 ASN A C 1
ATOM 880 O O . ASN A 1 109 ? -4.487 -10.723 21.103 1.00 96.94 109 ASN A O 1
ATOM 884 N N . CYS A 1 110 ? -6.297 -9.530 20.526 1.00 96.94 110 CYS A N 1
ATOM 885 C CA . CYS A 1 110 ? -6.957 -10.651 19.843 1.00 96.94 110 CYS A CA 1
ATOM 886 C C . CYS A 1 110 ? -6.104 -11.198 18.690 1.00 96.94 110 CYS A C 1
ATOM 888 O O . CYS A 1 110 ? -5.980 -12.412 18.511 1.00 96.94 110 CYS A O 1
ATOM 890 N N . VAL A 1 111 ? -5.507 -10.298 17.906 1.00 96.62 111 VAL A N 1
ATOM 891 C CA . VAL A 1 111 ? -4.642 -10.656 16.778 1.00 96.62 111 VAL A CA 1
ATOM 892 C C . VAL A 1 111 ? -3.368 -11.350 17.266 1.00 96.62 111 VAL A C 1
ATOM 894 O O . VAL A 1 111 ? -2.968 -12.362 16.688 1.00 96.62 111 VAL A O 1
ATOM 897 N N . LEU A 1 112 ? -2.765 -10.870 18.353 1.00 96.44 112 LEU A N 1
ATOM 898 C CA . LEU A 1 112 ? -1.591 -11.500 18.950 1.00 96.44 112 LEU A CA 1
ATOM 899 C C . LEU A 1 112 ? -1.910 -12.906 19.476 1.00 96.44 112 LEU A C 1
ATOM 901 O O . LEU A 1 112 ? -1.162 -13.839 19.201 1.00 96.44 112 LEU A O 1
ATOM 905 N N . GLU A 1 113 ? -3.032 -13.083 20.174 1.00 96.00 113 GLU A N 1
ATOM 906 C CA . GLU A 1 113 ? -3.417 -14.369 20.769 1.00 96.00 113 GLU A CA 1
ATOM 907 C C . GLU A 1 113 ? -3.815 -15.424 19.725 1.00 96.00 113 GLU A C 1
ATOM 909 O O . GLU A 1 113 ? -3.452 -16.591 19.867 1.00 96.00 113 GLU A O 1
ATOM 914 N N . LYS A 1 114 ? -4.553 -15.038 18.674 1.00 95.56 114 LYS A N 1
ATOM 915 C CA . LYS A 1 114 ? -5.093 -15.994 17.685 1.00 95.56 114 LYS A CA 1
ATOM 916 C C . LYS A 1 114 ? -4.197 -16.202 16.467 1.00 95.56 114 LYS A C 1
ATOM 918 O O . LYS A 1 114 ? -4.129 -17.312 15.949 1.00 95.56 114 LYS A O 1
ATOM 923 N N . LEU A 1 115 ? -3.561 -15.138 15.975 1.00 94.25 115 LEU A N 1
ATOM 924 C CA . LEU A 1 115 ? -2.773 -15.148 14.735 1.00 94.25 115 LEU A CA 1
ATOM 925 C C . LEU A 1 115 ? -1.264 -15.033 14.993 1.00 94.25 115 LEU A C 1
ATOM 927 O O . LEU A 1 115 ? -0.474 -15.353 14.107 1.00 94.25 115 LEU A O 1
ATOM 931 N N . GLY A 1 116 ? -0.853 -14.590 16.186 1.00 94.75 116 GLY A N 1
ATOM 932 C CA . GLY A 1 116 ? 0.558 -14.397 16.524 1.00 94.75 116 GLY A CA 1
ATOM 933 C C . GLY A 1 116 ? 1.195 -13.200 15.820 1.00 94.75 116 GLY A C 1
ATOM 934 O O . GLY A 1 116 ? 2.415 -13.151 15.680 1.00 94.75 116 GLY A O 1
ATOM 935 N N . TRP A 1 117 ? 0.396 -12.250 15.326 1.00 94.88 117 TRP A N 1
ATOM 936 C CA . TRP A 1 117 ? 0.926 -11.067 14.654 1.00 94.88 117 TRP A CA 1
ATOM 937 C C . TRP A 1 117 ? 1.130 -9.932 15.646 1.00 94.88 117 TRP A C 1
ATOM 939 O O . TRP A 1 117 ? 0.190 -9.470 16.290 1.00 94.88 117 TRP A O 1
ATOM 949 N N . GLU A 1 118 ? 2.365 -9.449 15.729 1.00 93.81 118 GLU A N 1
ATOM 950 C CA . GLU A 1 118 ? 2.684 -8.240 16.474 1.00 93.81 118 GLU A CA 1
ATOM 951 C C . GLU A 1 118 ? 2.517 -7.004 15.583 1.00 93.81 118 GLU A C 1
ATOM 953 O O . GLU A 1 118 ? 2.859 -6.999 14.394 1.00 93.81 118 GLU A O 1
ATOM 958 N N . ARG A 1 119 ? 1.998 -5.926 16.173 1.00 94.81 119 ARG A N 1
ATOM 959 C CA . ARG A 1 119 ? 1.900 -4.635 15.499 1.00 94.81 119 ARG A CA 1
ATOM 960 C C . ARG A 1 119 ? 3.309 -4.049 15.297 1.00 94.81 119 ARG A C 1
ATOM 962 O O . ARG A 1 119 ? 4.040 -3.918 16.276 1.00 94.81 119 ARG A O 1
ATOM 969 N N . PRO A 1 120 ? 3.680 -3.619 14.074 1.00 95.62 120 PRO A N 1
ATOM 970 C CA . PRO A 1 120 ? 4.994 -3.032 13.826 1.00 95.62 120 PRO A CA 1
ATOM 971 C C . PRO A 1 120 ? 5.197 -1.741 14.625 1.00 95.62 120 PRO A C 1
ATOM 973 O O . PRO A 1 120 ? 4.256 -0.963 14.839 1.00 95.62 120 PRO A O 1
ATOM 976 N N . GLN A 1 121 ? 6.443 -1.493 15.027 1.00 93.69 121 GLN A N 1
ATOM 977 C CA . GLN A 1 121 ? 6.809 -0.309 15.790 1.00 93.69 121 GLN A CA 1
ATOM 978 C C . GLN A 1 121 ? 6.841 0.932 14.895 1.00 93.69 121 GLN A C 1
ATOM 980 O O . GLN A 1 121 ? 6.836 0.876 13.657 1.00 93.69 121 GLN A O 1
ATOM 985 N N . LEU A 1 122 ? 6.872 2.101 15.537 1.00 94.50 122 LEU A N 1
ATOM 986 C CA . LEU A 1 122 ? 6.999 3.361 14.819 1.00 94.50 122 LEU A CA 1
ATOM 987 C C . LEU A 1 122 ? 8.315 3.382 14.032 1.00 94.50 122 LEU A C 1
ATOM 989 O O . LEU A 1 122 ? 9.395 3.225 14.592 1.00 94.50 122 LEU A O 1
ATOM 993 N N . GLY A 1 123 ? 8.211 3.607 12.725 1.00 94.00 123 GLY A N 1
ATOM 994 C CA . GLY A 1 123 ? 9.358 3.684 11.827 1.00 94.00 123 GLY A CA 1
ATOM 995 C C . GLY A 1 123 ? 9.607 2.416 11.010 1.00 94.00 123 GLY A C 1
ATOM 996 O O . GLY A 1 123 ? 10.247 2.509 9.966 1.00 94.00 123 GLY A O 1
ATOM 997 N N . ASP A 1 124 ? 9.072 1.256 11.402 1.00 93.69 124 ASP A N 1
ATOM 998 C CA . ASP A 1 124 ? 9.337 -0.005 10.693 1.00 93.69 124 ASP A CA 1
ATOM 999 C C . ASP A 1 124 ? 8.815 0.008 9.254 1.00 93.69 124 ASP A C 1
ATOM 1001 O O . ASP A 1 124 ? 9.553 -0.306 8.322 1.00 93.69 124 ASP A O 1
ATOM 1005 N N . LEU A 1 125 ? 7.578 0.468 9.058 1.00 93.75 125 LEU A N 1
ATOM 1006 C CA . LEU A 1 125 ? 6.951 0.550 7.734 1.00 93.75 125 LEU A CA 1
ATOM 1007 C C . LEU A 1 125 ? 7.560 1.642 6.839 1.00 93.75 125 LEU A C 1
ATOM 1009 O O . LEU A 1 125 ? 7.429 1.580 5.621 1.00 93.75 125 LEU A O 1
ATOM 1013 N 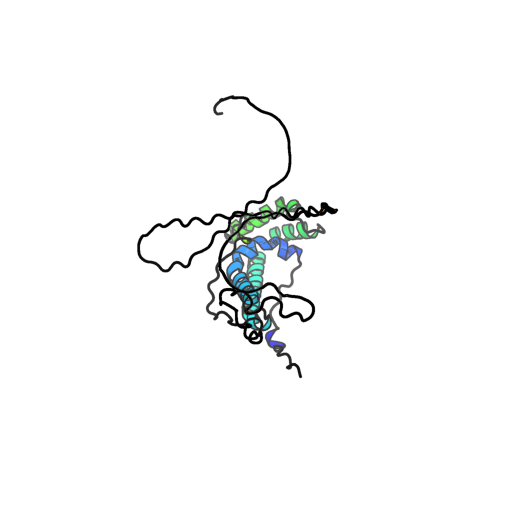N . SER A 1 126 ? 8.233 2.638 7.421 1.00 94.31 126 SER A N 1
ATOM 1014 C CA . SER A 1 126 ? 8.898 3.713 6.669 1.00 94.31 126 SER A CA 1
ATOM 1015 C C . SER A 1 126 ? 10.333 3.380 6.257 1.00 94.31 126 SER A C 1
ATOM 1017 O O . SER A 1 126 ? 10.952 4.150 5.523 1.00 94.31 126 SER A O 1
ATOM 1019 N N . LYS A 1 127 ? 10.894 2.260 6.728 1.00 94.12 127 LYS A N 1
ATOM 1020 C CA . LYS A 1 127 ? 12.246 1.844 6.342 1.00 94.12 127 LYS A CA 1
ATOM 1021 C C . LYS A 1 127 ? 12.271 1.470 4.862 1.00 94.12 127 LYS A C 1
ATOM 1023 O O . LYS A 1 127 ? 11.426 0.720 4.372 1.00 94.12 127 LYS A O 1
ATOM 1028 N N . VAL A 1 128 ? 13.292 1.952 4.155 1.00 95.44 128 VAL A N 1
ATOM 1029 C CA . VAL A 1 128 ? 13.552 1.536 2.775 1.00 95.44 128 VAL A CA 1
ATOM 1030 C C . VAL A 1 128 ? 14.001 0.079 2.793 1.00 95.44 128 VAL A C 1
ATOM 1032 O O . VAL A 1 128 ? 14.980 -0.277 3.448 1.00 95.44 128 VAL A O 1
ATOM 1035 N N . THR A 1 129 ? 13.272 -0.768 2.077 1.00 93.12 129 THR A N 1
ATOM 1036 C CA . THR A 1 129 ? 13.537 -2.208 2.004 1.00 93.12 129 THR A CA 1
ATOM 1037 C C . THR A 1 129 ? 14.136 -2.572 0.655 1.00 93.12 129 THR A C 1
ATOM 1039 O O . THR A 1 129 ? 13.862 -1.931 -0.357 1.00 93.12 129 THR A O 1
ATOM 1042 N N . LYS A 1 130 ? 14.982 -3.604 0.647 1.00 93.75 130 LYS A N 1
ATOM 1043 C CA . LYS A 1 130 ? 15.528 -4.189 -0.579 1.00 93.75 130 LYS A CA 1
ATOM 1044 C C . LYS A 1 130 ? 14.642 -5.364 -0.969 1.00 93.75 130 LYS A C 1
ATOM 1046 O O . LYS A 1 130 ? 14.418 -6.246 -0.144 1.00 93.75 130 LYS A O 1
ATOM 1051 N N . VAL A 1 131 ? 14.151 -5.371 -2.201 1.00 94.75 131 VAL A N 1
ATOM 1052 C CA . VAL A 1 131 ? 13.284 -6.433 -2.721 1.00 94.75 131 VAL A CA 1
ATOM 1053 C C . VAL A 1 131 ? 14.044 -7.166 -3.817 1.00 94.75 131 VAL A C 1
ATOM 1055 O O . VAL A 1 131 ? 14.535 -6.543 -4.756 1.00 94.75 131 VAL A O 1
ATOM 1058 N N . ALA A 1 132 ? 14.166 -8.484 -3.688 1.00 91.12 132 ALA A N 1
ATOM 1059 C CA . ALA A 1 132 ? 14.726 -9.317 -4.742 1.00 91.12 132 ALA A CA 1
ATOM 1060 C C . ALA A 1 132 ? 13.633 -9.587 -5.779 1.00 91.12 132 ALA A C 1
ATOM 1062 O O . ALA A 1 132 ? 12.575 -10.102 -5.431 1.00 91.12 132 ALA A O 1
ATOM 1063 N N . THR A 1 133 ? 13.879 -9.241 -7.042 1.00 90.19 133 THR A N 1
ATOM 1064 C CA . THR A 1 133 ? 12.947 -9.531 -8.138 1.00 90.19 133 THR A CA 1
ATOM 1065 C C . THR A 1 133 ? 13.662 -10.311 -9.234 1.00 90.19 133 THR A C 1
ATOM 1067 O O . THR A 1 133 ? 14.855 -10.128 -9.456 1.00 90.19 133 THR A O 1
ATOM 1070 N N . SER A 1 134 ? 12.940 -11.220 -9.893 1.00 88.75 134 SER A N 1
ATOM 1071 C CA . SER A 1 134 ? 13.463 -12.047 -10.991 1.00 88.75 134 SER A CA 1
ATOM 1072 C C . SER A 1 134 ? 13.385 -11.363 -12.358 1.00 88.75 134 SER A C 1
ATOM 1074 O O . SER A 1 134 ? 13.862 -11.908 -13.350 1.00 88.75 134 SER A O 1
ATOM 1076 N N . ARG A 1 135 ? 12.731 -10.201 -12.432 1.00 86.44 135 ARG A N 1
ATOM 1077 C CA . ARG A 1 135 ? 12.532 -9.441 -13.667 1.00 86.44 135 ARG A CA 1
ATOM 1078 C C . ARG A 1 135 ? 13.775 -8.606 -14.001 1.00 86.44 135 ARG A C 1
ATOM 1080 O O . ARG A 1 135 ? 14.452 -8.146 -13.081 1.00 86.44 135 ARG A O 1
ATOM 1087 N N . PRO A 1 136 ? 14.090 -8.411 -15.290 1.00 89.38 136 PRO A N 1
ATOM 1088 C CA . PRO A 1 136 ? 15.196 -7.553 -15.688 1.00 89.38 136 PRO A CA 1
ATOM 1089 C C . PRO A 1 136 ? 14.876 -6.086 -15.384 1.00 89.38 136 PRO A C 1
ATOM 1091 O O . PRO A 1 136 ? 13.721 -5.669 -15.438 1.00 89.38 136 PRO A O 1
ATOM 1094 N N . LEU A 1 137 ? 15.913 -5.302 -15.091 1.00 89.88 137 LEU A N 1
ATOM 1095 C CA . LEU A 1 137 ? 15.783 -3.854 -14.953 1.00 89.88 137 LEU A CA 1
ATOM 1096 C C . LEU A 1 137 ? 15.544 -3.216 -16.334 1.00 89.88 137 LEU A C 1
ATOM 1098 O O . LEU A 1 137 ? 16.289 -3.526 -17.268 1.00 89.88 137 LEU A O 1
ATOM 1102 N N . PRO A 1 138 ? 14.563 -2.309 -16.481 1.00 90.88 138 PRO A N 1
ATOM 1103 C CA . PRO A 1 138 ? 14.321 -1.621 -17.744 1.00 90.88 138 PRO A CA 1
ATOM 1104 C C . PRO A 1 138 ? 15.439 -0.610 -18.042 1.00 90.88 138 PRO A C 1
ATOM 1106 O O . PRO A 1 138 ? 15.690 0.304 -17.258 1.00 90.88 138 PRO A O 1
ATOM 1109 N N . GLU A 1 139 ? 16.087 -0.735 -19.204 1.00 88.69 139 GLU A N 1
ATOM 1110 C CA . GLU A 1 139 ? 17.176 0.167 -19.617 1.00 88.69 139 GLU A CA 1
ATOM 1111 C C . GLU A 1 139 ? 16.682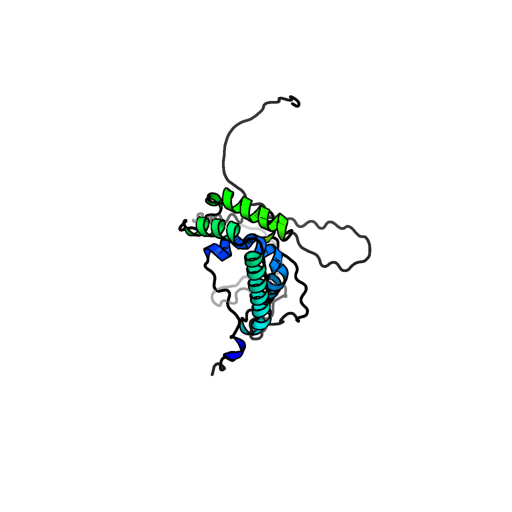 1.589 -19.932 1.00 88.69 139 GLU A C 1
ATOM 1113 O O . GLU A 1 139 ? 17.333 2.574 -19.584 1.00 88.69 139 GLU A O 1
ATOM 1118 N N . ASN A 1 140 ? 15.510 1.715 -20.568 1.00 90.31 140 ASN A N 1
ATOM 1119 C CA . ASN A 1 140 ? 14.908 3.001 -20.935 1.00 90.31 140 ASN A CA 1
ATOM 1120 C C . ASN A 1 140 ? 13.422 3.055 -20.539 1.00 90.31 140 ASN A C 1
ATOM 1122 O O . ASN A 1 140 ? 12.551 2.875 -21.392 1.00 90.31 140 ASN A O 1
ATOM 1126 N N . PRO A 1 141 ? 13.117 3.346 -19.261 1.00 90.88 141 PRO A N 1
ATOM 1127 C CA . PRO A 1 141 ? 11.742 3.378 -18.753 1.00 90.88 141 PRO A CA 1
ATOM 1128 C C . PRO A 1 141 ? 10.849 4.412 -19.438 1.00 90.88 141 PRO A C 1
ATOM 1130 O O . PRO A 1 141 ? 9.639 4.261 -19.506 1.00 90.88 141 PRO A O 1
ATOM 1133 N N . TYR A 1 142 ? 11.442 5.504 -19.918 1.00 90.12 142 TYR A N 1
ATOM 1134 C CA . TYR A 1 142 ? 10.694 6.626 -20.480 1.00 90.12 142 TYR A CA 1
ATOM 1135 C C . TYR A 1 142 ? 10.511 6.537 -21.992 1.00 90.12 142 TYR A C 1
ATOM 1137 O O . TYR A 1 142 ? 9.971 7.471 -22.583 1.00 90.12 142 TYR A O 1
ATOM 1145 N N . HIS A 1 143 ? 11.022 5.480 -22.633 1.00 90.12 143 HIS A N 1
ATOM 1146 C CA . HIS A 1 143 ? 11.075 5.377 -24.092 1.00 90.12 143 HIS A CA 1
ATOM 1147 C C . HIS A 1 143 ? 11.643 6.655 -24.735 1.00 90.12 143 HIS A C 1
ATOM 1149 O O . HIS A 1 143 ? 11.167 7.155 -25.755 1.00 90.12 143 HIS A O 1
ATOM 1155 N N . SER A 1 144 ? 12.665 7.220 -24.085 1.00 91.81 144 SER A N 1
ATOM 1156 C CA . SER A 1 144 ? 13.287 8.465 -2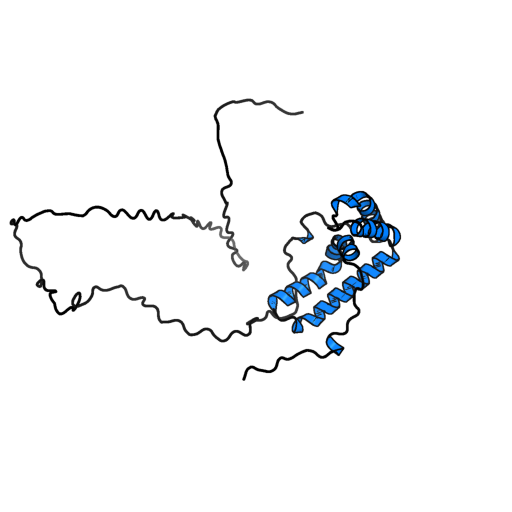4.515 1.00 91.81 144 SER A CA 1
ATOM 1157 C C . SER A 1 144 ? 14.091 8.244 -25.794 1.00 91.81 144 SER A C 1
ATOM 1159 O O . SER A 1 144 ? 14.781 7.235 -25.946 1.00 91.81 144 SER A O 1
ATOM 1161 N N . ARG A 1 145 ? 13.995 9.199 -26.723 1.00 92.38 145 ARG A N 1
ATOM 1162 C CA . ARG A 1 145 ? 14.854 9.239 -27.912 1.00 92.38 145 ARG A CA 1
ATOM 1163 C C . ARG A 1 145 ? 16.325 9.396 -27.498 1.00 92.38 145 ARG A C 1
ATOM 1165 O O . ARG A 1 145 ? 16.578 10.005 -26.453 1.00 92.38 145 ARG A O 1
ATOM 1172 N N . PRO A 1 146 ? 17.288 8.925 -28.311 1.00 93.56 146 PRO A N 1
ATOM 1173 C CA . PRO A 1 146 ? 18.697 9.180 -28.041 1.00 93.56 146 PRO A CA 1
ATOM 1174 C C . PRO A 1 146 ? 18.939 10.683 -27.887 1.00 93.56 146 PRO A C 1
ATOM 1176 O O . PRO A 1 146 ? 18.347 11.510 -28.593 1.00 93.56 146 PRO A O 1
ATOM 1179 N N . ARG A 1 147 ? 19.783 11.039 -26.916 1.00 94.06 147 ARG A N 1
ATOM 1180 C CA . ARG A 1 147 ? 20.183 12.431 -26.718 1.00 94.06 147 ARG A CA 1
ATOM 1181 C C . ARG A 1 147 ? 20.987 12.885 -27.949 1.00 94.06 147 ARG A C 1
ATOM 1183 O O . ARG A 1 147 ? 21.774 12.091 -28.457 1.00 94.06 147 ARG A O 1
ATOM 1190 N N . PRO A 1 148 ? 20.821 14.137 -28.410 1.00 95.00 148 PRO A N 1
ATOM 1191 C CA . PRO A 1 148 ? 21.715 14.713 -29.409 1.00 95.00 148 PRO A CA 1
ATOM 1192 C C . PRO A 1 148 ? 23.179 14.632 -28.966 1.00 95.00 148 PRO A C 1
ATOM 1194 O O . PRO A 1 148 ? 23.471 14.723 -27.769 1.00 95.00 148 PRO A O 1
ATOM 1197 N N . GLU A 1 149 ? 24.086 14.483 -29.926 1.00 94.12 149 GLU A N 1
ATOM 1198 C CA . GLU A 1 149 ? 25.521 14.501 -29.650 1.00 94.12 149 GLU A CA 1
ATOM 1199 C C . GLU A 1 149 ? 25.935 15.849 -29.030 1.00 94.12 149 GLU A C 1
ATOM 1201 O O . GLU A 1 149 ? 25.395 16.895 -29.410 1.00 94.12 149 GLU A O 1
ATOM 1206 N N . PRO A 1 150 ? 26.838 15.850 -28.033 1.00 95.31 150 PRO A N 1
ATOM 1207 C CA . PRO A 1 150 ? 27.305 17.084 -27.421 1.00 95.31 150 PRO A CA 1
ATOM 1208 C C . PRO A 1 150 ? 28.169 17.877 -28.405 1.00 95.31 150 PRO A C 1
ATOM 1210 O O . PRO A 1 150 ? 28.905 17.308 -29.209 1.00 95.31 150 PRO A O 1
ATOM 1213 N N . ASN A 1 151 ? 28.126 19.205 -28.295 1.00 94.06 151 ASN A N 1
ATOM 1214 C CA . ASN A 1 151 ? 29.064 20.054 -29.022 1.00 94.06 151 ASN A CA 1
ATO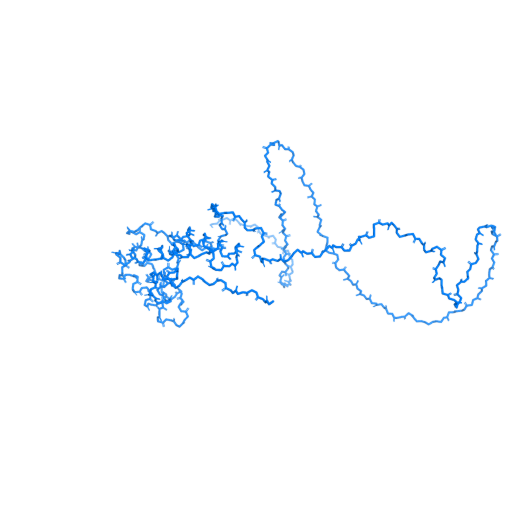M 1215 C C . ASN A 1 151 ? 30.506 19.730 -28.584 1.00 94.06 151 ASN A C 1
ATOM 1217 O O . ASN A 1 151 ? 30.725 19.459 -27.397 1.00 94.06 151 ASN A O 1
ATOM 1221 N N . PRO A 1 152 ? 31.486 19.780 -29.502 1.00 93.25 152 PRO A N 1
ATOM 1222 C CA . PRO A 1 152 ? 32.880 19.531 -29.158 1.00 93.25 152 PRO A CA 1
ATOM 1223 C C . PRO A 1 152 ? 33.370 20.554 -28.126 1.00 93.25 152 PRO A C 1
ATOM 1225 O O . PRO A 1 152 ? 33.060 21.744 -28.219 1.00 93.25 152 PRO A O 1
ATOM 1228 N N . VAL A 1 153 ? 34.133 20.082 -27.139 1.00 91.56 153 VAL A N 1
ATOM 1229 C CA . VAL A 1 153 ? 34.742 20.937 -26.114 1.00 91.56 153 VAL A CA 1
ATOM 1230 C C . VAL A 1 153 ? 36.040 21.526 -26.667 1.00 91.56 153 VAL A C 1
ATOM 1232 O O . VAL A 1 153 ? 36.795 20.850 -27.364 1.00 91.56 153 VAL A O 1
ATOM 1235 N N . ILE A 1 154 ? 36.285 22.808 -26.395 1.00 89.81 154 ILE A N 1
ATOM 1236 C CA . ILE A 1 154 ? 37.541 23.471 -26.753 1.00 89.81 154 ILE A CA 1
ATOM 1237 C C . ILE A 1 154 ? 38.510 23.267 -25.584 1.00 89.81 154 ILE A C 1
ATOM 1239 O O . ILE A 1 154 ? 38.472 24.020 -24.615 1.00 89.81 154 ILE A O 1
ATOM 1243 N N . ASP A 1 155 ? 39.358 22.243 -25.683 1.00 87.56 155 ASP A N 1
ATOM 1244 C CA . ASP A 1 155 ? 40.345 21.892 -24.644 1.00 87.56 155 ASP A CA 1
ATOM 1245 C C . ASP A 1 155 ? 41.710 22.574 -24.851 1.00 87.56 155 ASP A C 1
ATOM 1247 O O . ASP A 1 155 ? 42.637 22.408 -24.055 1.00 87.56 155 ASP A O 1
ATOM 1251 N N . ALA A 1 156 ? 41.857 23.338 -25.936 1.00 87.88 156 ALA A N 1
ATOM 1252 C CA . ALA A 1 156 ? 43.087 24.058 -26.226 1.00 87.88 156 ALA A CA 1
ATOM 1253 C C . ALA A 1 156 ? 43.279 25.224 -25.237 1.00 87.88 156 ALA A C 1
ATOM 1255 O O . ALA A 1 156 ? 42.316 25.948 -24.955 1.00 87.88 156 ALA A O 1
ATOM 1256 N N . PRO A 1 157 ? 44.507 25.451 -24.728 1.00 87.81 157 PRO A N 1
ATOM 1257 C CA . PRO A 1 157 ? 44.791 26.631 -23.924 1.00 87.81 157 PRO A CA 1
ATOM 1258 C C . PRO A 1 157 ? 44.471 27.891 -24.734 1.00 87.81 157 PRO A C 1
ATOM 1260 O O . PRO A 1 157 ? 44.743 27.955 -25.934 1.00 87.81 157 PRO A O 1
ATOM 1263 N N . LEU A 1 158 ? 43.877 28.893 -24.079 1.00 90.06 158 LEU A N 1
ATOM 1264 C CA . LEU A 1 158 ? 43.551 30.158 -24.730 1.00 90.06 158 LEU A CA 1
ATOM 1265 C C . LEU A 1 158 ? 44.851 30.892 -25.074 1.00 90.06 158 LEU A C 1
ATOM 1267 O O . LEU A 1 158 ? 45.459 31.539 -24.223 1.00 90.06 158 LEU A O 1
ATOM 1271 N N . GLU A 1 159 ? 45.272 30.788 -26.330 1.00 88.00 159 GLU A N 1
ATOM 1272 C CA . GLU A 1 159 ? 46.360 31.599 -26.865 1.00 88.00 159 GLU A CA 1
ATOM 1273 C C . GLU A 1 159 ? 45.898 33.054 -27.060 1.00 88.00 159 GLU A C 1
ATOM 1275 O O . GLU A 1 159 ? 44.725 33.301 -27.376 1.00 88.00 159 GLU A O 1
ATOM 1280 N N . PRO A 1 160 ? 46.790 34.048 -26.882 1.00 90.50 160 PRO A N 1
ATOM 1281 C CA . PRO A 1 160 ? 46.448 35.434 -27.166 1.00 90.50 160 PRO A CA 1
ATOM 1282 C C . PRO A 1 160 ? 46.065 35.603 -28.642 1.00 90.50 160 PRO A C 1
ATOM 1284 O O . PRO A 1 160 ? 46.618 34.963 -29.538 1.00 90.50 160 PRO A O 1
ATOM 1287 N N . ALA A 1 161 ? 45.119 36.502 -28.917 1.00 87.81 161 ALA A N 1
ATOM 1288 C CA . ALA A 1 161 ? 44.666 36.755 -30.279 1.00 87.81 161 ALA A CA 1
ATOM 1289 C C . ALA A 1 161 ? 45.822 37.249 -31.168 1.00 87.81 161 ALA A C 1
ATOM 1291 O O . ALA A 1 161 ? 46.433 38.279 -30.887 1.00 87.81 161 ALA A O 1
ATOM 1292 N N . LYS A 1 162 ? 46.062 36.558 -32.293 1.00 85.38 162 LYS A N 1
ATOM 1293 C CA . LYS A 1 162 ? 47.212 36.783 -33.197 1.00 85.38 162 LYS A CA 1
ATOM 1294 C C . LYS A 1 162 ? 47.457 38.248 -33.613 1.00 85.38 162 LYS A C 1
ATOM 1296 O O . LYS A 1 162 ? 48.596 38.615 -33.868 1.00 85.38 162 LYS A O 1
ATOM 1301 N N . HIS A 1 163 ? 46.413 39.074 -33.713 1.00 84.69 163 HIS A N 1
ATOM 1302 C CA . HIS A 1 163 ? 46.508 40.482 -34.140 1.00 84.69 163 HIS A CA 1
ATOM 1303 C C . HIS A 1 163 ? 45.644 41.415 -33.268 1.00 84.69 163 HIS A C 1
ATOM 1305 O O . HIS A 1 163 ? 45.037 42.357 -33.776 1.00 84.69 163 HIS A O 1
ATOM 1311 N N . GLY A 1 164 ? 45.511 41.116 -31.970 1.00 85.00 164 GLY A N 1
ATOM 1312 C CA . GLY A 1 164 ? 44.662 41.900 -31.068 1.00 85.00 164 GLY A CA 1
ATOM 1313 C C . GLY A 1 164 ? 43.189 41.908 -31.499 1.00 85.00 164 GLY A C 1
ATOM 1314 O O . GLY A 1 164 ? 42.640 40.875 -31.881 1.00 85.00 164 GLY A O 1
ATOM 1315 N N . SER A 1 165 ? 42.546 43.076 -31.445 1.00 84.38 165 SER A N 1
ATOM 1316 C CA . SER A 1 165 ? 41.097 43.249 -31.650 1.00 84.38 165 SER A CA 1
ATOM 1317 C C . SER A 1 165 ? 40.624 43.200 -33.112 1.00 84.38 165 SER A C 1
ATOM 1319 O O . SER A 1 165 ? 39.429 43.037 -33.347 1.00 84.38 165 SER A O 1
ATOM 1321 N N . ARG A 1 166 ? 41.524 43.374 -34.095 1.00 71.62 166 ARG A N 1
ATOM 1322 C CA . ARG A 1 166 ? 41.208 43.457 -35.541 1.00 71.62 166 ARG A CA 1
ATOM 1323 C C . ARG A 1 166 ? 40.073 44.440 -35.904 1.00 71.62 166 ARG A C 1
ATOM 1325 O O . ARG A 1 166 ? 39.361 44.226 -36.883 1.00 71.62 166 ARG A O 1
ATOM 1332 N N . LEU A 1 167 ? 39.895 45.514 -35.133 1.00 79.62 167 LEU A N 1
ATOM 1333 C CA . LEU A 1 167 ? 38.907 46.568 -35.398 1.00 79.62 167 LEU A CA 1
ATOM 1334 C C . LEU A 1 167 ? 39.537 47.732 -36.181 1.00 79.62 167 LEU A C 1
ATOM 1336 O O . LEU A 1 167 ? 40.616 48.207 -35.837 1.00 79.62 167 LEU A O 1
ATOM 1340 N N . PHE A 1 168 ? 38.836 48.196 -37.222 1.00 62.59 168 PHE A N 1
ATOM 1341 C CA . PHE A 1 168 ? 39.339 49.124 -38.253 1.00 62.59 168 PHE A CA 1
ATOM 1342 C C . PHE A 1 168 ? 39.623 50.556 -37.753 1.00 62.59 168 PHE A C 1
ATOM 1344 O O . PHE A 1 168 ? 40.340 51.309 -38.401 1.00 62.59 168 PHE A O 1
ATOM 1351 N N . PHE A 1 169 ? 39.060 50.948 -36.608 1.00 53.56 169 PHE A N 1
ATOM 1352 C CA . PHE A 1 169 ? 39.062 52.327 -36.114 1.00 53.56 169 PHE A CA 1
ATOM 1353 C C . PHE A 1 169 ? 40.022 52.496 -34.926 1.00 53.56 169 PHE A C 1
ATOM 1355 O O . PHE A 1 169 ? 39.584 52.862 -33.850 1.00 53.56 169 PHE A O 1
ATOM 1362 N N . TRP A 1 170 ? 41.322 52.255 -35.126 1.00 50.38 170 TRP A N 1
ATOM 1363 C CA . TRP A 1 170 ? 42.408 52.407 -34.131 1.00 50.38 170 TRP A CA 1
ATOM 1364 C C . TRP A 1 170 ? 42.636 51.203 -33.200 1.00 50.38 170 TRP A C 1
ATOM 1366 O O . TRP A 1 170 ? 42.074 51.106 -32.114 1.00 50.38 170 TRP A O 1
ATOM 1376 N N . ASN A 1 171 ? 43.535 50.304 -33.613 1.00 48.16 171 ASN A N 1
ATOM 1377 C CA . ASN A 1 171 ? 44.359 49.484 -32.718 1.00 48.16 171 ASN A CA 1
ATOM 1378 C C . ASN A 1 171 ? 45.761 49.389 -33.326 1.00 48.16 171 ASN A C 1
ATOM 1380 O O . ASN A 1 171 ? 46.038 48.526 -34.157 1.00 48.16 171 ASN A O 1
ATOM 1384 N N . TRP A 1 172 ? 46.610 50.333 -32.939 1.00 43.41 172 TRP A N 1
ATOM 1385 C CA . TRP A 1 172 ? 48.035 50.345 -33.226 1.00 43.41 172 TRP A CA 1
ATOM 1386 C C . TRP A 1 172 ? 48.737 50.552 -31.893 1.00 43.41 172 TRP A C 1
ATOM 1388 O O . TRP A 1 172 ? 48.437 51.530 -31.223 1.00 43.41 172 TRP A O 1
ATOM 1398 N N . ASP A 1 173 ? 49.641 49.652 -31.524 1.00 39.53 173 ASP A N 1
ATOM 1399 C CA . ASP A 1 173 ? 50.909 50.080 -30.948 1.00 39.53 173 ASP A CA 1
ATOM 1400 C C . ASP A 1 173 ? 52.001 49.090 -31.353 1.00 39.53 173 ASP A C 1
ATOM 1402 O O . ASP A 1 173 ? 51.792 47.876 -31.414 1.00 39.53 173 ASP A O 1
ATOM 1406 N N . LEU A 1 174 ? 53.123 49.680 -31.758 1.00 39.69 174 LEU A N 1
ATOM 1407 C CA . LEU A 1 174 ? 54.215 49.095 -32.520 1.00 39.69 174 LEU A CA 1
ATOM 1408 C C . LEU A 1 174 ? 54.928 47.920 -31.837 1.00 39.69 174 LEU A C 1
ATOM 1410 O O . LEU A 1 174 ? 55.100 47.850 -30.624 1.00 39.69 174 LEU A O 1
ATOM 1414 N N . GLU A 1 175 ? 55.407 47.060 -32.727 1.00 34.59 175 GLU A N 1
ATOM 1415 C CA . GLU A 1 175 ? 56.463 46.065 -32.614 1.00 34.59 175 GLU A CA 1
ATOM 1416 C C . GLU A 1 175 ? 57.573 46.280 -31.563 1.00 34.59 175 GLU A C 1
ATOM 1418 O O . GLU A 1 175 ? 58.203 47.328 -31.498 1.00 34.59 175 GLU A O 1
ATOM 1423 N N . VAL A 1 176 ? 57.884 45.155 -30.899 1.00 40.66 176 VAL A N 1
ATOM 1424 C CA . VAL A 1 176 ? 59.208 44.495 -30.815 1.00 40.66 176 VAL A CA 1
ATOM 1425 C C . VAL A 1 176 ? 60.317 45.204 -30.025 1.00 40.66 176 VAL A C 1
ATOM 1427 O O . VAL A 1 176 ? 60.624 46.378 -30.173 1.00 40.66 176 VAL A O 1
ATOM 1430 N N . GLY A 1 177 ? 60.952 44.413 -29.156 1.00 41.62 177 GLY A N 1
ATOM 1431 C CA . GLY A 1 177 ? 61.958 44.856 -28.202 1.00 41.62 177 GLY A CA 1
ATOM 1432 C C . GLY A 1 177 ? 63.173 45.579 -28.791 1.00 41.62 177 GLY A C 1
ATOM 1433 O O . GLY A 1 177 ? 63.664 45.262 -29.870 1.00 41.62 177 GLY A O 1
ATOM 1434 N N . GLY A 1 178 ? 63.704 46.498 -27.985 1.00 38.34 178 GLY A N 1
ATOM 1435 C CA . GLY A 1 178 ? 64.987 47.162 -28.193 1.00 38.34 178 GLY A CA 1
ATOM 1436 C C . GLY A 1 178 ? 65.095 48.461 -27.389 1.00 38.34 178 GLY A C 1
ATOM 1437 O O . GLY A 1 178 ? 64.435 49.434 -27.713 1.00 38.34 178 GLY A O 1
ATOM 1438 N N . SER A 1 179 ? 65.948 48.458 -26.354 1.00 33.34 179 SER A N 1
ATOM 1439 C CA . SER A 1 179 ? 66.534 49.617 -25.636 1.00 33.34 179 SER A CA 1
ATOM 1440 C C . SER A 1 179 ? 65.623 50.721 -25.036 1.00 33.34 179 SER A C 1
ATOM 1442 O O . SER A 1 179 ? 65.113 51.589 -25.730 1.00 33.34 179 SER A O 1
ATOM 1444 N N . VAL A 1 180 ? 65.562 50.723 -23.693 1.00 35.38 180 VAL A N 1
ATOM 1445 C CA . VAL A 1 180 ? 65.575 51.846 -22.702 1.00 35.38 180 VAL A CA 1
ATOM 1446 C C . VAL A 1 180 ? 65.935 53.233 -23.316 1.00 35.38 180 VAL A C 1
ATOM 1448 O O . VAL A 1 180 ? 66.903 53.255 -24.077 1.00 35.38 180 VAL A O 1
ATOM 1451 N N . PRO A 1 181 ? 65.296 54.396 -22.974 1.00 40.78 181 PRO A N 1
ATOM 1452 C CA . PRO A 1 181 ? 65.271 54.944 -21.605 1.00 40.78 181 PRO A CA 1
ATOM 1453 C C . PRO A 1 181 ? 64.048 55.754 -21.109 1.00 40.78 181 PRO A C 1
ATOM 1455 O O . PRO A 1 181 ? 63.185 56.215 -21.843 1.00 40.78 181 PRO A O 1
ATOM 1458 N N . LEU A 1 182 ? 64.062 55.923 -19.779 1.00 43.88 182 LEU A N 1
ATOM 1459 C CA . LEU A 1 182 ? 63.348 56.880 -18.920 1.00 43.88 182 LEU A CA 1
ATOM 1460 C C . LEU A 1 182 ? 62.995 58.243 -19.554 1.00 43.88 182 LEU A C 1
ATOM 1462 O O . LEU A 1 182 ? 63.881 58.922 -20.066 1.00 43.88 182 LEU A O 1
ATOM 1466 N N . GLY A 1 183 ? 61.773 58.741 -19.299 1.00 33.06 183 GLY A N 1
ATOM 1467 C CA . GLY A 1 183 ? 61.512 60.190 -19.285 1.00 33.06 183 GLY A CA 1
ATOM 1468 C C . GLY A 1 183 ? 60.070 60.668 -19.511 1.00 33.06 183 GLY A C 1
ATOM 1469 O O . GLY A 1 183 ? 59.649 60.800 -20.646 1.00 33.06 183 GLY A O 1
ATOM 1470 N N . ARG A 1 184 ? 59.389 61.013 -18.404 1.00 37.97 184 ARG A N 1
ATOM 1471 C CA . ARG A 1 184 ? 58.344 62.054 -18.185 1.00 37.97 184 ARG A CA 1
ATOM 1472 C C . ARG A 1 184 ? 57.320 62.400 -19.288 1.00 37.97 184 ARG A C 1
ATOM 1474 O O . ARG A 1 184 ? 57.665 62.965 -20.316 1.00 37.97 184 ARG A O 1
ATOM 1481 N N . GLY A 1 185 ? 56.039 62.359 -18.904 1.00 31.34 185 GLY A N 1
ATOM 1482 C CA . GLY A 1 185 ? 54.973 63.145 -19.538 1.00 31.34 185 GLY A CA 1
ATOM 1483 C C . GLY A 1 185 ? 53.634 63.049 -18.800 1.00 31.34 185 GLY A C 1
ATOM 1484 O O . GLY A 1 185 ? 52.920 62.069 -18.938 1.00 31.34 185 GLY A O 1
ATOM 1485 N N . GLN A 1 186 ? 53.338 64.062 -17.987 1.00 37.59 186 GLN A N 1
ATOM 1486 C CA . GLN A 1 186 ? 52.109 64.308 -17.216 1.00 37.59 186 GLN A CA 1
ATOM 1487 C C . GLN A 1 186 ? 50.844 64.429 -18.100 1.00 37.59 186 GLN A C 1
ATOM 1489 O O . GLN A 1 186 ? 50.988 64.946 -19.199 1.00 37.59 186 GLN A O 1
ATOM 1494 N N . PHE A 1 187 ? 49.643 64.075 -17.590 1.00 29.67 187 PHE A N 1
ATOM 1495 C CA . PHE A 1 187 ? 48.338 64.812 -17.635 1.00 29.67 187 PHE A CA 1
ATOM 1496 C C . PHE A 1 187 ? 47.126 63.871 -17.331 1.00 29.67 187 PHE A C 1
ATOM 1498 O O . PHE A 1 187 ? 47.269 62.662 -17.471 1.00 29.67 187 PHE A O 1
ATOM 1505 N N . PRO A 1 188 ? 45.939 64.369 -16.906 1.00 40.22 188 PRO A N 1
ATOM 1506 C CA . PRO A 1 188 ? 45.510 64.713 -15.540 1.00 40.22 188 PRO A CA 1
ATOM 1507 C C . PRO A 1 188 ? 44.366 63.796 -14.994 1.00 40.22 188 PRO A C 1
ATOM 1509 O O . PRO A 1 188 ? 43.886 62.917 -15.707 1.00 40.22 188 PRO A O 1
ATOM 1512 N N . PRO A 1 189 ? 43.899 63.980 -13.737 1.00 55.78 189 PRO A N 1
ATOM 1513 C CA . PRO A 1 189 ? 42.878 63.128 -13.119 1.00 55.78 189 PRO A CA 1
ATOM 1514 C C . PRO A 1 189 ? 41.453 63.659 -13.349 1.00 55.78 189 PRO A C 1
ATOM 1516 O O . PRO A 1 189 ? 41.206 64.843 -13.128 1.00 55.78 189 PRO A O 1
ATOM 1519 N N . ALA A 1 190 ? 40.494 62.794 -13.701 1.00 35.59 190 ALA A N 1
ATOM 1520 C CA . ALA A 1 190 ? 39.072 63.104 -13.535 1.00 35.59 190 ALA A CA 1
ATOM 1521 C C . ALA A 1 190 ? 38.172 61.852 -13.501 1.00 35.59 190 ALA A C 1
ATOM 1523 O O . ALA A 1 190 ? 37.998 61.170 -14.503 1.00 35.59 190 ALA A O 1
ATOM 1524 N N . LEU A 1 191 ? 37.540 61.687 -12.332 1.00 35.38 191 LEU A N 1
ATOM 1525 C CA . LEU A 1 191 ? 36.136 61.316 -12.110 1.00 35.38 191 LEU A CA 1
ATOM 1526 C C . LEU A 1 191 ? 35.701 59.859 -12.339 1.00 35.38 191 LEU A C 1
ATOM 1528 O O . LEU A 1 191 ? 35.545 59.402 -13.465 1.00 35.38 191 LEU A O 1
ATOM 1532 N N . GLY A 1 192 ? 35.329 59.202 -11.232 1.00 32.50 192 GLY A N 1
ATOM 1533 C CA . GLY A 1 192 ? 34.282 58.177 -11.263 1.00 32.50 192 GLY A CA 1
ATOM 1534 C C . GLY A 1 192 ? 34.536 56.899 -10.471 1.00 32.50 192 GLY A C 1
ATOM 1535 O O . GLY A 1 192 ? 34.251 55.819 -10.973 1.00 32.50 192 GLY A O 1
ATOM 1536 N N . SER A 1 193 ? 35.051 56.977 -9.244 1.00 38.25 193 SER A N 1
ATOM 1537 C CA . SER A 1 193 ? 34.871 55.888 -8.281 1.00 38.25 193 SER A CA 1
ATOM 1538 C C . SER A 1 193 ? 33.452 55.963 -7.723 1.00 38.25 193 SER A C 1
ATOM 1540 O O . SER A 1 193 ? 33.184 56.868 -6.945 1.00 38.25 193 SER A O 1
ATOM 1542 N N . ASP A 1 194 ? 32.569 55.061 -8.148 1.00 42.56 194 ASP A N 1
ATOM 1543 C CA . ASP A 1 194 ? 31.472 54.522 -7.333 1.00 42.56 194 ASP A CA 1
ATOM 1544 C C . ASP A 1 194 ? 30.698 53.478 -8.141 1.00 42.56 194 ASP A C 1
ATOM 1546 O O . ASP A 1 194 ? 29.747 53.798 -8.836 1.00 42.56 194 ASP A O 1
ATOM 1550 N N . PHE A 1 195 ? 31.114 52.214 -8.052 1.00 29.34 195 PHE A N 1
ATOM 1551 C CA . PHE A 1 195 ? 30.204 51.064 -8.118 1.00 29.34 195 PHE A CA 1
ATOM 1552 C C . PHE A 1 195 ? 30.906 49.846 -7.500 1.00 29.34 195 PHE A C 1
ATOM 1554 O O . PHE A 1 195 ? 31.354 48.913 -8.164 1.00 29.34 195 PHE A O 1
ATOM 1561 N N . LEU A 1 196 ? 31.018 49.871 -6.170 1.00 37.31 196 LEU A N 1
ATOM 1562 C CA . LEU A 1 196 ? 31.296 48.688 -5.358 1.00 37.31 196 LEU A CA 1
ATOM 1563 C C . LEU A 1 196 ? 30.079 47.752 -5.416 1.00 37.31 196 LEU A C 1
ATOM 1565 O O . LEU A 1 196 ? 29.215 47.776 -4.539 1.00 37.31 196 LEU A O 1
ATOM 1569 N N . PHE A 1 197 ? 30.010 46.895 -6.437 1.00 31.23 197 PHE A N 1
ATOM 1570 C CA . PHE A 1 197 ? 29.116 45.739 -6.402 1.00 31.23 197 PHE A CA 1
ATOM 1571 C C . PHE A 1 197 ? 29.758 44.637 -5.557 1.00 31.23 197 PHE A C 1
ATOM 1573 O O . PHE A 1 197 ? 30.649 43.896 -5.967 1.00 31.23 197 PHE A O 1
ATOM 1580 N N . ARG A 1 198 ? 29.297 44.571 -4.311 1.00 42.28 198 ARG A N 1
ATOM 1581 C CA . ARG A 1 198 ? 29.674 43.593 -3.296 1.00 42.28 198 ARG A CA 1
ATOM 1582 C C . ARG A 1 198 ? 29.030 42.237 -3.615 1.00 42.28 198 ARG A C 1
ATOM 1584 O O . ARG A 1 198 ? 28.007 41.890 -3.034 1.00 42.28 198 ARG A O 1
ATOM 1591 N N . ALA A 1 199 ? 29.631 41.440 -4.496 1.00 35.47 199 ALA A N 1
ATOM 1592 C CA . ALA A 1 199 ? 29.297 40.020 -4.622 1.00 35.47 199 ALA A CA 1
ATOM 1593 C C . ALA A 1 199 ? 30.139 39.211 -3.621 1.00 35.47 199 ALA A C 1
ATOM 1595 O O . ALA A 1 199 ? 31.226 38.727 -3.920 1.00 35.47 199 ALA A O 1
ATOM 1596 N N . ARG A 1 200 ? 29.638 39.088 -2.386 1.00 37.16 200 ARG A N 1
ATOM 1597 C CA . ARG A 1 200 ? 30.166 38.150 -1.387 1.00 37.16 200 ARG A CA 1
ATOM 1598 C C . ARG A 1 200 ? 29.756 36.734 -1.815 1.00 37.16 200 ARG A C 1
ATOM 1600 O O . ARG A 1 200 ? 28.725 36.227 -1.379 1.00 37.16 200 ARG A O 1
ATOM 1607 N N . GLN A 1 201 ? 30.537 36.123 -2.705 1.00 39.75 201 GLN A N 1
ATOM 1608 C CA . GLN A 1 201 ? 30.435 34.700 -3.018 1.00 39.75 201 GLN A CA 1
ATOM 1609 C C . GLN A 1 201 ? 30.802 33.912 -1.758 1.00 39.75 201 GLN A C 1
ATOM 1611 O O . GLN A 1 201 ? 31.891 34.020 -1.203 1.00 39.75 201 GLN A O 1
ATOM 1616 N N . ARG A 1 202 ? 29.813 33.188 -1.244 1.00 34.75 202 ARG A N 1
ATOM 1617 C CA . ARG A 1 202 ? 29.918 32.318 -0.079 1.00 34.75 202 ARG A CA 1
ATOM 1618 C C . ARG A 1 202 ? 30.549 31.012 -0.562 1.00 34.75 202 ARG A C 1
ATOM 1620 O O . ARG A 1 202 ? 29.831 30.117 -1.000 1.00 34.75 202 ARG A O 1
ATOM 1627 N N . GLU A 1 203 ? 31.874 30.924 -0.534 1.00 38.84 203 GLU A N 1
ATOM 1628 C CA . GLU A 1 203 ? 32.589 29.659 -0.721 1.00 38.84 203 GLU A CA 1
ATOM 1629 C C . GLU A 1 203 ? 32.159 28.684 0.383 1.00 38.84 203 GLU A C 1
ATOM 1631 O O . GLU A 1 203 ? 32.446 28.872 1.566 1.00 38.84 203 GLU A O 1
ATOM 1636 N N . ARG A 1 204 ? 31.404 27.647 0.006 1.00 37.03 204 ARG A N 1
ATOM 1637 C CA . ARG A 1 204 ? 31.258 26.444 0.826 1.00 37.03 204 ARG A CA 1
ATOM 1638 C C . ARG A 1 204 ? 32.484 25.583 0.563 1.00 37.03 204 ARG A C 1
ATOM 1640 O O . ARG A 1 204 ? 32.563 24.925 -0.469 1.00 37.03 204 ARG A O 1
ATOM 1647 N N . LEU A 1 205 ? 33.419 25.580 1.502 1.00 38.22 205 LEU A N 1
ATOM 1648 C CA . LEU A 1 205 ? 34.470 24.57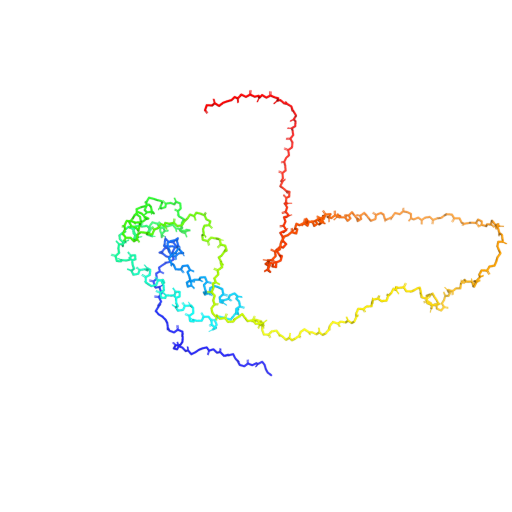3 1.558 1.00 38.22 205 LEU A CA 1
ATOM 1649 C C . LEU A 1 205 ? 33.849 23.253 2.040 1.00 38.22 205 LEU A C 1
ATOM 1651 O O . LEU A 1 205 ? 33.674 23.037 3.237 1.00 38.22 205 LEU A O 1
ATOM 1655 N N . CYS A 1 206 ? 33.494 22.368 1.109 1.00 33.88 206 CYS A N 1
ATOM 1656 C CA . CYS A 1 206 ? 33.400 20.939 1.398 1.00 33.88 206 CYS A CA 1
ATOM 1657 C C . CYS A 1 206 ? 34.790 20.343 1.164 1.00 33.88 206 CYS A C 1
ATOM 1659 O O . CYS A 1 206 ? 35.149 20.027 0.034 1.00 33.88 206 CYS A O 1
ATOM 1661 N N . ASN A 1 207 ? 35.584 20.219 2.227 1.00 39.69 207 ASN A N 1
ATOM 1662 C CA . ASN A 1 207 ? 36.853 19.501 2.160 1.00 39.69 207 ASN A CA 1
ATOM 1663 C C . ASN A 1 207 ? 36.576 17.997 2.041 1.00 39.69 207 ASN A C 1
ATOM 1665 O O . ASN A 1 207 ? 35.999 17.392 2.942 1.00 39.69 207 ASN A O 1
ATOM 1669 N N . THR A 1 208 ? 37.010 17.389 0.940 1.00 38.09 208 THR A N 1
ATOM 1670 C CA . THR A 1 208 ? 37.079 15.934 0.779 1.00 38.09 208 THR A CA 1
ATOM 1671 C C . THR A 1 208 ? 38.443 15.449 1.261 1.00 38.09 208 THR A C 1
ATOM 1673 O O . THR A 1 208 ? 39.456 15.764 0.638 1.00 38.09 208 THR A O 1
ATOM 1676 N N . THR A 1 209 ? 38.495 14.672 2.340 1.00 36.81 209 THR A N 1
ATOM 1677 C CA . THR A 1 209 ? 39.704 13.930 2.725 1.00 36.81 209 THR A CA 1
ATOM 1678 C C . THR A 1 209 ? 39.514 12.439 2.421 1.00 36.81 209 THR A C 1
ATOM 1680 O O . THR A 1 209 ? 38.513 11.854 2.838 1.00 36.81 209 THR A O 1
ATOM 1683 N N . PRO A 1 210 ? 40.437 11.787 1.691 1.00 32.81 210 PRO A N 1
ATOM 1684 C CA . PRO A 1 210 ? 40.407 10.343 1.508 1.00 32.81 210 PRO A CA 1
ATOM 1685 C C . PRO A 1 210 ? 41.092 9.648 2.694 1.00 32.81 210 PRO A C 1
ATOM 1687 O O . PRO A 1 210 ? 42.266 9.886 2.969 1.00 32.81 210 PRO A O 1
ATOM 1690 N N . VAL A 1 211 ? 40.379 8.753 3.382 1.00 35.25 211 VAL A N 1
ATOM 1691 C CA . VAL A 1 211 ? 40.985 7.804 4.329 1.00 35.25 211 VAL A CA 1
ATOM 1692 C C . VAL A 1 211 ? 41.349 6.541 3.551 1.00 35.25 211 VAL A C 1
ATOM 1694 O O . VAL A 1 211 ? 40.474 5.783 3.138 1.00 35.25 211 VAL A O 1
ATOM 1697 N N . GLN A 1 212 ? 42.644 6.321 3.319 1.00 33.16 212 GLN A N 1
ATOM 1698 C CA . GLN A 1 212 ? 43.153 5.053 2.794 1.00 33.16 212 GLN A CA 1
ATOM 1699 C C . GLN A 1 212 ? 43.235 4.025 3.929 1.00 33.16 212 GLN A C 1
ATOM 1701 O O . GLN A 1 212 ? 43.978 4.209 4.889 1.00 33.16 212 GLN A O 1
ATOM 1706 N N . SER A 1 213 ? 42.514 2.914 3.794 1.00 33.41 213 SER A N 1
ATOM 1707 C CA . SER A 1 213 ? 42.770 1.689 4.553 1.00 33.41 213 SER A CA 1
ATOM 1708 C C . SER A 1 213 ? 42.774 0.530 3.560 1.00 33.41 213 SER A C 1
ATOM 1710 O O . SER A 1 213 ? 41.738 0.169 3.002 1.00 33.41 213 SER A O 1
ATOM 1712 N N . ALA A 1 214 ? 43.963 -0.009 3.306 1.00 31.78 214 ALA A N 1
ATOM 1713 C CA . ALA A 1 214 ? 44.182 -1.175 2.468 1.00 31.78 214 ALA A CA 1
ATOM 1714 C C . ALA A 1 214 ? 44.068 -2.457 3.307 1.00 31.78 214 ALA A C 1
ATOM 1716 O O . ALA A 1 214 ? 44.822 -2.625 4.265 1.00 31.78 214 ALA A O 1
ATOM 1717 N N . ARG A 1 215 ? 43.179 -3.378 2.913 1.00 34.31 215 ARG A N 1
ATOM 1718 C CA . ARG A 1 215 ? 43.336 -4.837 3.063 1.00 34.31 215 ARG A CA 1
ATOM 1719 C C . ARG A 1 215 ? 42.386 -5.567 2.105 1.00 34.31 215 ARG A C 1
ATOM 1721 O O . ARG A 1 215 ? 41.351 -5.042 1.718 1.00 34.31 215 ARG A O 1
ATOM 1728 N N . ALA A 1 216 ? 42.857 -6.720 1.650 1.00 33.44 216 ALA A N 1
ATOM 1729 C CA . ALA A 1 216 ? 42.531 -7.394 0.401 1.00 33.44 216 ALA A CA 1
ATOM 1730 C C . ALA A 1 216 ? 41.095 -7.940 0.262 1.00 33.44 216 ALA A C 1
ATOM 1732 O O . ALA A 1 216 ? 40.589 -8.579 1.175 1.00 33.44 216 ALA A O 1
ATOM 1733 N N . GLY A 1 217 ? 40.549 -7.802 -0.955 1.00 40.34 217 GLY A N 1
ATOM 1734 C CA . GLY A 1 217 ? 39.718 -8.830 -1.594 1.00 40.34 217 GLY A CA 1
ATOM 1735 C C . GLY A 1 217 ? 38.207 -8.814 -1.350 1.00 40.34 217 GLY A C 1
ATOM 1736 O O . GLY A 1 217 ? 37.710 -9.772 -0.786 1.00 40.34 217 GLY A O 1
ATOM 1737 N N . GLU A 1 218 ? 37.471 -7.817 -1.860 1.00 35.25 218 GLU A N 1
ATOM 1738 C CA . GLU A 1 218 ? 36.061 -7.970 -2.288 1.00 35.25 218 GLU A CA 1
ATOM 1739 C C . GLU A 1 218 ? 35.595 -6.729 -3.078 1.00 35.25 218 GLU A C 1
ATOM 1741 O O . GLU A 1 218 ? 35.890 -5.593 -2.701 1.00 35.25 218 GLU A O 1
ATOM 1746 N N . GLN A 1 219 ? 34.903 -6.914 -4.211 1.00 41.06 219 GLN A N 1
ATOM 1747 C CA . GLN A 1 219 ? 34.378 -5.809 -5.029 1.00 41.06 219 GLN A CA 1
ATOM 1748 C C . GLN A 1 219 ? 33.192 -5.131 -4.327 1.00 41.06 219 GLN A C 1
ATOM 1750 O O . GLN A 1 219 ? 32.035 -5.491 -4.535 1.00 41.06 219 GLN A O 1
ATOM 1755 N N . ILE A 1 220 ? 33.476 -4.099 -3.534 1.00 37.16 220 ILE A N 1
ATOM 1756 C CA . ILE A 1 220 ? 32.467 -3.208 -2.954 1.00 37.16 220 ILE A CA 1
ATOM 1757 C C . ILE A 1 220 ? 32.569 -1.856 -3.667 1.00 37.16 220 ILE A C 1
ATOM 1759 O O . ILE A 1 220 ? 33.562 -1.143 -3.545 1.00 37.16 220 ILE A O 1
ATOM 1763 N N . ARG A 1 221 ? 31.543 -1.507 -4.455 1.00 37.78 221 ARG A N 1
ATOM 1764 C CA . ARG A 1 221 ? 31.424 -0.188 -5.096 1.00 37.78 221 ARG A CA 1
ATOM 1765 C C . ARG A 1 221 ? 31.066 0.868 -4.044 1.00 37.78 221 ARG A C 1
ATOM 1767 O O . ARG A 1 221 ? 30.111 0.705 -3.291 1.00 37.78 221 ARG A O 1
ATOM 1774 N N . SER A 1 222 ? 31.855 1.938 -4.021 1.00 33.53 222 SER A N 1
ATOM 1775 C CA . SER A 1 222 ? 31.840 3.043 -3.062 1.00 33.53 222 SER A CA 1
ATOM 1776 C C . SER A 1 222 ? 30.479 3.736 -2.927 1.00 33.53 222 SER A C 1
ATOM 1778 O O . SER A 1 222 ? 29.933 4.242 -3.906 1.00 33.53 222 SER A O 1
ATOM 1780 N N . ALA A 1 223 ? 29.976 3.839 -1.696 1.00 35.41 223 ALA A N 1
ATOM 1781 C CA . ALA A 1 223 ? 28.919 4.775 -1.327 1.00 35.41 223 ALA A CA 1
ATOM 1782 C C . ALA A 1 223 ? 29.561 6.082 -0.832 1.00 35.41 223 ALA A C 1
ATOM 1784 O O . ALA A 1 223 ? 30.313 6.080 0.141 1.00 35.41 223 ALA A O 1
ATOM 1785 N N . LEU A 1 224 ? 29.275 7.199 -1.504 1.00 36.34 224 LEU A N 1
ATOM 1786 C CA . LEU A 1 224 ? 29.582 8.540 -1.006 1.00 36.34 224 LEU A CA 1
ATOM 1787 C C . LEU A 1 224 ? 28.516 8.920 0.030 1.00 36.34 224 LEU A C 1
ATOM 1789 O O . LEU A 1 224 ? 27.360 9.149 -0.322 1.00 36.34 224 LEU A O 1
ATOM 1793 N N . LEU A 1 225 ? 28.892 8.969 1.309 1.00 37.47 225 LEU A N 1
ATOM 1794 C CA . LEU A 1 225 ? 28.047 9.529 2.363 1.00 37.47 225 LEU A CA 1
ATOM 1795 C C . LEU A 1 225 ? 28.181 11.058 2.355 1.00 37.47 225 LEU A C 1
ATOM 1797 O O . LEU A 1 225 ? 29.243 11.595 2.665 1.00 37.47 225 LEU A O 1
ATOM 1801 N N . PHE A 1 226 ? 27.097 11.755 2.015 1.00 31.50 226 PHE A N 1
ATOM 1802 C CA . PHE A 1 226 ? 26.974 13.204 2.165 1.00 31.50 226 PHE A CA 1
ATOM 1803 C C . PHE A 1 226 ? 26.315 13.517 3.511 1.00 31.50 226 PHE A C 1
ATOM 1805 O O . PHE A 1 226 ? 25.120 13.292 3.674 1.00 31.50 226 PHE A O 1
ATOM 1812 N N . ASN A 1 227 ? 27.070 14.075 4.459 1.00 34.53 227 ASN A N 1
ATOM 1813 C CA . ASN A 1 227 ? 26.490 14.708 5.643 1.00 34.53 227 ASN A CA 1
ATOM 1814 C C . ASN A 1 227 ? 26.476 16.227 5.438 1.00 34.53 227 ASN A C 1
ATOM 1816 O O . ASN A 1 227 ? 27.521 16.874 5.434 1.00 34.53 227 ASN A O 1
ATOM 1820 N N . CYS A 1 228 ? 25.284 16.799 5.277 1.00 32.16 228 CYS A N 1
ATOM 1821 C CA . CYS A 1 228 ? 25.057 18.240 5.345 1.00 32.16 228 CYS A CA 1
ATOM 1822 C C . CYS A 1 228 ? 24.166 18.532 6.554 1.00 32.16 228 CYS A C 1
ATOM 1824 O O . CYS A 1 228 ? 22.988 18.192 6.549 1.00 32.16 228 CYS A O 1
ATOM 1826 N N . THR A 1 229 ? 24.724 19.157 7.588 1.00 34.09 229 THR A N 1
ATOM 1827 C CA . THR A 1 229 ? 23.973 19.680 8.735 1.00 34.09 229 THR A CA 1
ATOM 1828 C C . THR A 1 229 ? 23.488 21.104 8.444 1.00 34.09 229 THR A C 1
ATOM 1830 O O . THR A 1 229 ? 24.262 21.971 8.033 1.00 34.09 229 THR A O 1
ATOM 1833 N N . SER A 1 230 ? 22.188 21.343 8.618 1.00 32.44 230 SER A N 1
ATOM 1834 C CA . SER A 1 230 ? 21.518 22.647 8.496 1.00 32.44 230 SER A CA 1
ATOM 1835 C C . SER A 1 230 ? 21.573 23.449 9.811 1.00 32.44 230 SER A C 1
ATOM 1837 O O . SER A 1 230 ? 21.639 22.835 10.875 1.00 32.44 230 SER A O 1
ATOM 1839 N N . PRO A 1 231 ? 21.548 24.800 9.778 1.00 34.69 231 PRO A N 1
ATOM 1840 C CA . PRO A 1 231 ? 21.565 25.622 10.986 1.00 34.69 231 PRO A CA 1
ATOM 1841 C C . PRO A 1 231 ? 20.141 26.000 11.426 1.00 34.69 231 PRO A C 1
ATOM 1843 O O . PRO A 1 231 ? 19.452 26.719 10.704 1.00 34.69 231 PRO A O 1
ATOM 1846 N N . ASP A 1 232 ? 19.737 25.562 12.619 1.00 30.69 232 ASP A N 1
ATOM 1847 C CA . ASP A 1 232 ? 18.525 26.035 13.295 1.00 30.69 232 ASP A CA 1
ATOM 1848 C C . ASP A 1 232 ? 18.797 27.236 14.224 1.00 30.69 232 ASP A C 1
ATOM 1850 O O . ASP A 1 232 ? 19.920 27.524 14.640 1.00 30.69 232 ASP A O 1
ATOM 1854 N N . HIS A 1 233 ? 17.709 27.964 14.463 1.00 32.34 233 HIS A N 1
ATOM 1855 C CA . HIS A 1 233 ? 17.534 29.310 15.003 1.00 32.34 233 HIS A CA 1
ATOM 1856 C C . HIS A 1 233 ? 17.859 29.543 16.500 1.00 32.34 233 HIS A C 1
ATOM 1858 O O . HIS A 1 233 ? 17.596 28.672 17.316 1.00 32.34 233 HIS A O 1
ATOM 1864 N N . LEU A 1 234 ? 18.214 30.815 16.814 1.00 31.91 234 LEU A N 1
ATOM 1865 C CA . LEU A 1 234 ? 18.042 31.581 18.086 1.00 31.91 234 LEU A CA 1
ATOM 1866 C C . LEU A 1 234 ? 18.783 31.020 19.331 1.00 31.91 234 LEU A C 1
ATOM 1868 O O . LEU A 1 234 ? 18.792 29.833 19.574 1.00 31.91 234 LEU A O 1
ATOM 1872 N N . GLY A 1 235 ? 19.421 31.753 20.244 1.00 27.58 235 GLY A N 1
ATOM 1873 C CA . GLY A 1 235 ? 19.493 33.166 20.589 1.00 27.58 235 GLY A CA 1
ATOM 1874 C C . GLY A 1 235 ? 19.850 33.264 22.090 1.00 27.58 235 GLY A C 1
ATOM 1875 O O . GLY A 1 235 ? 19.157 32.696 22.920 1.00 27.58 235 GLY A O 1
ATOM 1876 N N . SER A 1 236 ? 20.895 34.035 22.415 1.00 27.61 236 SER A N 1
ATOM 1877 C CA . SER A 1 236 ? 21.144 34.750 23.687 1.00 27.61 236 SER A CA 1
ATOM 1878 C C . SER A 1 236 ? 21.568 34.029 24.998 1.00 27.61 236 SER A C 1
ATOM 1880 O O . SER A 1 236 ? 21.026 33.011 25.403 1.00 27.61 236 SER A O 1
ATOM 1882 N N . THR A 1 237 ? 22.507 34.723 25.672 1.00 30.58 237 THR A N 1
ATOM 1883 C CA . THR A 1 237 ? 22.905 34.773 27.104 1.00 30.58 237 THR A CA 1
ATOM 1884 C C . THR A 1 237 ? 23.827 33.709 27.726 1.00 30.58 237 THR A C 1
ATOM 1886 O O . THR A 1 237 ? 23.376 32.665 28.167 1.00 30.58 237 THR A O 1
ATOM 1889 N N . GLY A 1 238 ? 25.098 34.105 27.915 1.00 28.48 238 GLY A N 1
ATOM 1890 C CA . GLY A 1 238 ? 25.701 34.327 29.250 1.00 28.48 238 GLY A CA 1
ATOM 1891 C C . GLY A 1 238 ? 26.395 33.148 29.969 1.00 28.48 238 GLY A C 1
ATOM 1892 O O . GLY A 1 238 ? 25.917 32.028 29.861 1.00 28.48 238 GLY A O 1
ATOM 1893 N N . PRO A 1 239 ? 27.515 33.359 30.705 1.00 37.59 239 PRO A N 1
ATOM 1894 C CA . PRO A 1 239 ? 28.518 32.314 30.937 1.00 37.59 239 PRO A CA 1
ATOM 1895 C C . PRO A 1 239 ? 28.635 31.799 32.393 1.00 37.59 239 PRO A C 1
ATOM 1897 O O . PRO A 1 239 ? 28.173 32.426 33.339 1.00 37.59 239 PRO A O 1
ATOM 1900 N N . THR A 1 240 ? 29.399 30.705 32.537 1.00 32.22 240 THR A N 1
ATOM 1901 C CA . THR A 1 240 ? 30.097 30.183 33.741 1.00 32.22 240 THR A CA 1
ATOM 1902 C C . THR A 1 240 ? 29.278 29.659 34.931 1.00 32.22 240 THR A C 1
ATOM 1904 O O . THR A 1 240 ? 28.533 30.390 35.567 1.00 32.22 240 THR A O 1
ATOM 1907 N N . GLY A 1 241 ? 29.544 28.404 35.324 1.00 29.67 241 GLY A N 1
ATOM 1908 C CA . GLY A 1 241 ? 29.128 27.852 36.618 1.00 29.67 241 GLY A CA 1
ATOM 1909 C C . GLY A 1 241 ? 29.315 26.335 36.736 1.00 29.67 241 GLY A C 1
ATOM 1910 O O . GLY A 1 241 ? 28.460 25.566 36.320 1.00 29.67 241 GLY A O 1
ATOM 1911 N N . ASN A 1 242 ? 30.443 25.915 37.311 1.00 32.28 242 ASN A N 1
ATOM 1912 C CA . ASN A 1 242 ? 30.719 24.558 37.804 1.00 32.28 242 ASN A CA 1
ATOM 1913 C C . ASN A 1 242 ? 29.666 24.107 38.830 1.00 32.28 242 ASN A C 1
ATOM 1915 O O . ASN A 1 242 ? 29.558 24.795 39.837 1.00 32.28 242 ASN A O 1
ATOM 1919 N N . VAL A 1 243 ? 29.056 22.920 38.686 1.00 35.59 243 VAL A N 1
ATOM 1920 C CA . VAL A 1 243 ? 28.648 22.059 39.822 1.00 35.59 243 VAL A CA 1
ATOM 1921 C C . VAL A 1 243 ? 28.619 20.585 39.377 1.00 35.59 243 VAL A C 1
ATOM 1923 O O . VAL A 1 243 ? 27.813 20.183 38.544 1.00 35.59 243 VAL A O 1
ATOM 1926 N N . ARG A 1 244 ? 29.507 19.771 39.964 1.00 36.00 244 ARG A N 1
ATOM 1927 C CA . ARG A 1 244 ? 29.339 18.314 40.124 1.00 36.00 244 ARG A CA 1
ATOM 1928 C C . ARG A 1 244 ? 28.235 18.069 41.146 1.00 36.00 244 ARG A C 1
ATOM 1930 O O . ARG A 1 244 ? 28.301 18.727 42.173 1.00 36.00 244 ARG A O 1
ATOM 1937 N N . LEU A 1 245 ? 27.376 17.067 40.961 1.00 36.03 245 LEU A N 1
ATOM 1938 C CA . LEU A 1 245 ? 26.853 16.201 42.033 1.00 36.03 245 LEU A CA 1
ATOM 1939 C C . LEU A 1 245 ? 26.221 14.944 41.400 1.00 36.03 245 LEU A C 1
ATOM 1941 O O . LEU A 1 245 ? 25.697 15.002 40.292 1.00 36.03 245 LEU A O 1
ATOM 1945 N N . GLY A 1 246 ? 26.406 13.807 42.075 1.00 32.88 246 GLY A N 1
ATOM 1946 C CA . GLY A 1 246 ? 26.165 12.442 41.598 1.00 32.88 246 GLY A CA 1
ATOM 1947 C C . GLY A 1 246 ? 24.716 11.930 41.721 1.00 32.88 246 GLY A C 1
ATOM 1948 O O . GLY A 1 246 ? 23.789 12.734 41.756 1.00 32.88 246 GLY A O 1
ATOM 1949 N N . PRO A 1 247 ? 24.528 10.593 41.741 1.00 39.09 247 PRO A N 1
ATOM 1950 C CA . PRO A 1 247 ? 23.285 9.933 41.344 1.00 39.09 247 PRO A CA 1
ATOM 1951 C C . PRO A 1 247 ? 22.309 9.689 42.505 1.00 39.09 247 PRO A C 1
ATOM 1953 O O . PRO A 1 247 ? 22.736 9.455 43.637 1.00 39.09 247 PRO A O 1
ATOM 1956 N N . ILE A 1 248 ? 21.016 9.646 42.165 1.00 37.88 248 ILE A N 1
ATOM 1957 C CA . ILE A 1 248 ? 19.961 8.829 42.791 1.00 37.88 248 ILE A CA 1
ATOM 1958 C C . ILE A 1 248 ? 19.139 8.234 41.648 1.00 37.88 248 ILE A C 1
ATOM 1960 O O . ILE A 1 248 ? 18.822 9.007 40.715 1.00 37.88 248 ILE A O 1
#

Secondary structure (DSSP, 8-state):
-PPPP-PPPHHHH--------HHHHHHHHHHHHHHSHHHHHHHHHHHHHH--TTTTHHHHHHHHHHHHHHHHHHHHH-HHHHHHHHHHHHTSTT--TTT-HHHHHHHHHHHHHHH-PPPPPTTTTTS------SSPPPS-TT-PPPPPPPPPP--S--PPPTTTT--SS---------------------------------------------------PPP-----PPPPP---------------

InterPro domains:
  IPR010625 CHCH [PF06747] (78-112)
  IPR016680 NADH dehydrogenase [ubiquinone] (complex I), alpha subcomplex, subunit 8 [PTHR13344] (12-172)

pLDDT: mean 74.53, std 26.88, range [27.58, 96.94]

Organism: NCBI:txid337641